Protein AF-A0A2G5SAQ1-F1 (afdb_monomer_lite)

Structure (mmCIF, N/CA/C/O backbone):
data_AF-A0A2G5SAQ1-F1
#
_entry.id   AF-A0A2G5SAQ1-F1
#
loop_
_atom_site.group_PDB
_atom_site.id
_atom_site.type_symbol
_atom_site.label_atom_id
_atom_site.label_alt_id
_atom_site.label_comp_id
_atom_site.label_asym_id
_atom_site.label_entity_id
_atom_site.label_seq_id
_atom_site.pdbx_PDB_ins_code
_atom_site.Cartn_x
_atom_site.Cartn_y
_atom_site.Cartn_z
_atom_site.occupancy
_atom_site.B_iso_or_equiv
_atom_site.auth_seq_id
_atom_site.auth_comp_id
_atom_site.auth_asym_id
_atom_site.auth_atom_id
_atom_site.pdbx_PDB_model_num
ATOM 1 N N . MET A 1 1 ? -17.816 10.275 3.895 1.00 62.44 1 MET A N 1
ATOM 2 C CA . MET A 1 1 ? -19.111 9.576 4.066 1.00 62.44 1 MET A CA 1
ATOM 3 C C . MET A 1 1 ? -19.964 10.410 5.003 1.00 62.44 1 MET A C 1
ATOM 5 O O . MET A 1 1 ? -19.527 10.664 6.113 1.00 62.44 1 MET A O 1
ATOM 9 N N . ILE A 1 2 ? -21.145 10.862 4.581 1.00 69.81 2 ILE A N 1
ATOM 10 C CA . ILE A 1 2 ? -22.050 11.609 5.469 1.00 69.81 2 ILE A CA 1
ATOM 11 C C . ILE A 1 2 ? -22.988 10.609 6.145 1.00 69.81 2 ILE A C 1
ATOM 13 O O . ILE A 1 2 ? -23.621 9.817 5.451 1.00 69.81 2 ILE A O 1
ATOM 17 N N . ALA A 1 3 ? -23.071 10.645 7.474 1.00 72.75 3 ALA A N 1
ATOM 18 C CA . ALA A 1 3 ? -24.002 9.834 8.248 1.00 72.75 3 ALA A CA 1
ATOM 19 C C . ALA A 1 3 ? -24.779 10.707 9.241 1.00 72.75 3 ALA A C 1
ATOM 21 O O . ALA A 1 3 ? -24.210 11.573 9.908 1.00 72.75 3 ALA A O 1
ATOM 22 N N . GLU A 1 4 ? -26.087 10.479 9.325 1.00 75.25 4 GLU A N 1
ATOM 23 C CA . GLU A 1 4 ? -26.948 11.097 10.330 1.00 75.25 4 GLU A CA 1
ATOM 24 C C . GLU A 1 4 ? -26.800 10.347 11.659 1.00 75.25 4 GLU A C 1
ATOM 26 O O . GLU A 1 4 ? -26.938 9.126 11.726 1.00 75.25 4 GLU A O 1
ATOM 31 N N . ILE A 1 5 ? -26.494 11.085 12.719 1.00 75.19 5 ILE A N 1
ATOM 32 C CA . ILE A 1 5 ? -26.425 10.601 14.097 1.00 75.19 5 ILE A CA 1
ATOM 33 C C . ILE A 1 5 ? -27.405 11.402 14.963 1.00 75.19 5 ILE A C 1
ATOM 35 O O . ILE A 1 5 ? -27.979 12.394 14.523 1.00 75.19 5 ILE A O 1
ATOM 39 N N . SER A 1 6 ? -27.567 11.028 16.235 1.00 73.75 6 SER A N 1
ATOM 40 C CA . SER A 1 6 ? -28.496 11.693 17.169 1.00 73.75 6 SER A CA 1
ATOM 41 C C . SER A 1 6 ? -28.278 13.206 17.341 1.00 73.75 6 SER A C 1
ATOM 43 O O . SER A 1 6 ? -29.192 13.906 17.763 1.00 73.75 6 SER A O 1
ATOM 45 N N . SER A 1 7 ? -27.082 13.710 17.018 1.00 78.25 7 SER A N 1
ATOM 46 C CA . SER A 1 7 ? -26.710 15.134 17.077 1.00 78.25 7 SER A CA 1
ATOM 47 C C . SER A 1 7 ? -26.712 15.841 15.711 1.00 78.25 7 SER A C 1
ATOM 49 O O . SER A 1 7 ? -26.313 17.000 15.635 1.00 78.25 7 SER A O 1
ATOM 51 N N . GLY A 1 8 ? -27.165 15.176 14.642 1.00 84.75 8 GLY A N 1
ATOM 52 C CA . GLY A 1 8 ? -27.232 15.713 13.278 1.00 84.75 8 GLY A CA 1
ATOM 53 C C . GLY A 1 8 ? -26.352 14.954 12.283 1.00 84.75 8 GLY A C 1
ATOM 54 O O . GLY A 1 8 ? -25.908 13.841 12.546 1.00 84.75 8 GLY A O 1
ATOM 55 N N . CYS A 1 9 ? -26.089 15.548 11.119 1.00 82.81 9 CYS A N 1
ATOM 56 C CA . CYS A 1 9 ? -25.245 14.936 10.091 1.00 82.81 9 CYS A CA 1
ATOM 57 C C . CYS A 1 9 ? -23.758 15.172 10.377 1.00 82.81 9 CYS A C 1
ATOM 59 O O . CYS A 1 9 ? -23.321 16.312 10.528 1.00 82.81 9 CYS A O 1
ATOM 61 N N . VAL A 1 10 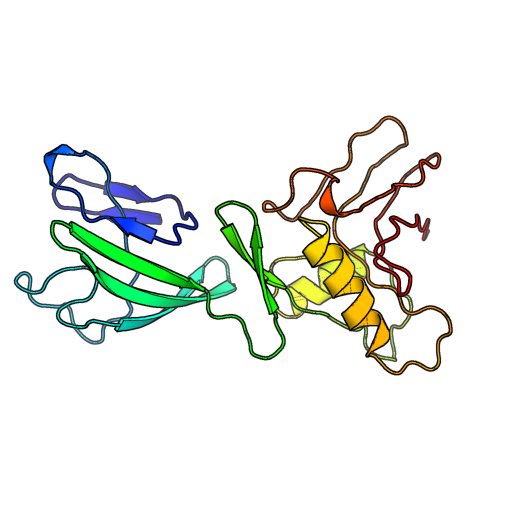? -22.971 14.099 10.383 1.00 81.31 10 VAL A N 1
ATOM 62 C CA . VAL A 1 10 ? -21.511 14.147 10.507 1.00 81.31 10 VAL A CA 1
ATOM 63 C C . VAL A 1 10 ? -20.880 13.636 9.220 1.00 81.31 10 VAL A C 1
ATOM 65 O O . VAL A 1 10 ? -21.290 12.612 8.674 1.00 81.31 10 VAL A O 1
ATOM 68 N N . ASN A 1 11 ? -19.870 14.357 8.731 1.00 79.38 11 ASN A N 1
ATOM 69 C CA . ASN A 1 11 ? -19.030 13.881 7.642 1.00 79.38 11 ASN A CA 1
ATOM 70 C C . ASN A 1 11 ? -17.834 13.121 8.220 1.00 79.38 11 ASN A C 1
ATOM 72 O O . ASN A 1 11 ? -17.000 13.698 8.914 1.00 79.38 11 ASN A O 1
ATOM 76 N N . PHE A 1 12 ? -17.768 11.829 7.928 1.00 76.50 12 PHE A N 1
ATOM 77 C CA . PHE A 1 12 ? -16.652 10.958 8.258 1.00 76.50 12 PHE A CA 1
ATOM 78 C C . PHE A 1 12 ? -15.683 10.898 7.083 1.00 76.50 12 PHE A C 1
ATOM 80 O O . PHE A 1 12 ? -16.064 10.507 5.973 1.00 76.50 12 PHE A O 1
ATOM 87 N N . ASN A 1 13 ? -14.425 11.244 7.334 1.00 69.69 13 ASN A N 1
ATOM 88 C CA . ASN A 1 13 ? -13.347 10.983 6.391 1.00 69.69 13 ASN A CA 1
ATOM 89 C C . ASN A 1 13 ? -12.921 9.520 6.524 1.00 69.69 13 ASN A C 1
ATOM 91 O O . ASN A 1 13 ? -12.821 9.001 7.635 1.00 69.69 13 ASN A O 1
ATOM 95 N N . VAL A 1 14 ? -12.702 8.855 5.391 1.00 69.94 14 VAL A N 1
ATOM 96 C CA . VAL A 1 14 ? -12.108 7.516 5.395 1.00 69.94 14 VAL A CA 1
ATOM 97 C C . VAL A 1 14 ? -10.647 7.680 5.800 1.00 69.94 14 VAL A C 1
ATOM 99 O O . VAL A 1 14 ? -9.933 8.481 5.203 1.00 69.94 14 VAL A O 1
ATOM 102 N N . SER A 1 15 ? -10.229 6.952 6.827 1.00 65.44 15 SER A N 1
ATOM 103 C CA . SER A 1 15 ? -8.850 6.915 7.309 1.00 65.44 15 SER A CA 1
ATOM 104 C C . SER A 1 15 ? -8.464 5.469 7.559 1.00 65.44 15 SER A C 1
ATOM 106 O O . SER A 1 15 ? -9.320 4.666 7.934 1.00 65.44 15 SER A O 1
ATOM 108 N N . ASN A 1 16 ? -7.183 5.153 7.389 1.00 68.62 16 ASN A N 1
ATOM 109 C CA . ASN A 1 16 ? -6.640 3.915 7.924 1.00 68.62 16 ASN A CA 1
ATOM 110 C C . ASN A 1 16 ? -6.382 4.114 9.426 1.00 68.62 16 ASN A C 1
ATOM 112 O O . ASN A 1 16 ? -5.839 5.144 9.823 1.00 68.62 16 ASN A O 1
ATOM 116 N N . ALA A 1 17 ? -6.869 3.197 10.256 1.00 75.19 17 ALA A N 1
ATOM 117 C CA . ALA A 1 17 ? -6.759 3.259 11.710 1.00 75.19 17 ALA A CA 1
ATOM 118 C C . ALA A 1 17 ? -6.571 1.827 12.231 1.00 75.19 17 ALA A C 1
ATOM 120 O O . ALA A 1 17 ? -7.556 1.167 12.565 1.00 75.19 17 ALA A O 1
ATOM 121 N N . PRO A 1 18 ? -5.328 1.315 12.277 1.00 77.62 18 PRO A N 1
ATOM 122 C CA . PRO A 1 18 ? -5.074 -0.099 12.560 1.00 77.62 18 PRO A CA 1
ATOM 123 C C . PRO A 1 18 ? -5.511 -0.501 13.974 1.00 77.62 18 PRO A C 1
ATOM 125 O O . PRO A 1 18 ? -5.836 -1.660 14.234 1.00 77.62 18 PRO A O 1
ATOM 128 N N . ILE A 1 19 ? -5.539 0.453 14.910 1.00 85.81 19 ILE A N 1
ATOM 129 C CA . ILE A 1 19 ? -6.057 0.256 16.263 1.00 85.81 19 ILE A CA 1
ATOM 130 C C . ILE A 1 19 ? -6.885 1.472 16.664 1.00 85.81 19 ILE A C 1
ATOM 132 O O . ILE A 1 19 ? -6.433 2.611 16.557 1.00 85.81 19 ILE A O 1
ATOM 136 N N . VAL A 1 20 ? -8.079 1.213 17.187 1.00 87.38 20 VAL A N 1
ATOM 137 C CA . VAL A 1 20 ? -8.971 2.223 17.754 1.00 87.38 20 VAL A CA 1
ATOM 138 C C . VAL A 1 20 ? -9.227 1.896 19.217 1.00 87.38 20 VAL A C 1
ATOM 140 O O . VAL A 1 20 ? -9.638 0.787 19.537 1.00 87.38 20 VAL A O 1
ATOM 143 N N . GLU A 1 21 ? -9.012 2.853 20.113 1.00 87.94 21 GLU A N 1
ATOM 144 C CA . GLU A 1 21 ? -9.366 2.715 21.527 1.00 87.94 21 GLU A CA 1
ATOM 145 C C . GLU A 1 21 ? -10.746 3.319 21.785 1.00 87.94 21 GLU A C 1
ATOM 147 O O . GLU A 1 21 ? -11.041 4.431 21.345 1.00 87.94 21 GLU A O 1
ATOM 152 N N . LYS A 1 22 ? -11.605 2.573 22.485 1.00 85.88 22 LYS A N 1
ATOM 153 C CA . LYS A 1 22 ? -12.921 3.054 22.896 1.00 85.88 22 LYS A CA 1
ATOM 154 C C . LYS A 1 22 ? -12.746 4.152 23.940 1.00 85.88 22 LYS A C 1
ATOM 156 O O . LYS A 1 22 ? -12.365 3.873 25.074 1.00 85.88 22 LYS A O 1
ATOM 161 N N . SER A 1 23 ? -13.052 5.383 23.553 1.00 83.31 23 SER A N 1
ATOM 162 C CA . SER A 1 23 ? -13.117 6.524 24.459 1.00 83.31 23 SER A CA 1
ATOM 163 C C . SER A 1 23 ? -14.513 6.695 25.066 1.00 83.31 23 SER A C 1
ATOM 165 O O . SER A 1 23 ? -15.490 6.074 24.634 1.00 83.31 23 SER A O 1
ATOM 167 N N . ASP A 1 24 ? -14.595 7.538 26.094 1.00 80.62 24 ASP A N 1
ATOM 168 C CA . ASP A 1 24 ? -15.858 8.019 26.641 1.00 80.62 24 ASP A CA 1
ATOM 169 C C . ASP A 1 24 ? -16.491 9.108 25.754 1.00 80.62 24 ASP A C 1
ATOM 171 O O . ASP A 1 24 ? -15.923 9.581 24.759 1.00 80.62 24 ASP A O 1
ATOM 175 N N . GLU A 1 25 ? -17.713 9.492 26.120 1.00 76.81 25 GLU A N 1
ATOM 176 C CA . GLU A 1 25 ? -18.491 10.517 25.425 1.00 76.81 25 GLU A CA 1
ATOM 177 C C . GLU A 1 25 ? -17.851 11.916 25.472 1.00 76.81 25 GLU A C 1
ATOM 179 O O . GLU A 1 25 ? -18.077 12.717 24.560 1.00 76.81 25 GLU A O 1
ATOM 184 N N . ASP A 1 26 ? -16.996 12.183 26.463 1.00 81.06 26 ASP A N 1
ATOM 185 C CA . ASP A 1 26 ? -16.347 13.480 26.678 1.00 81.06 26 ASP A CA 1
ATOM 186 C C . ASP A 1 26 ? -15.175 13.728 25.717 1.00 81.06 26 ASP A C 1
ATOM 188 O O . ASP A 1 26 ? -14.792 14.875 25.474 1.00 81.06 26 ASP A O 1
ATOM 192 N N . SER A 1 27 ? -14.629 12.670 25.111 1.00 81.75 27 SER A N 1
ATOM 193 C CA . SER A 1 27 ? -13.502 12.765 24.175 1.00 81.75 27 SER A CA 1
ATOM 194 C C . SER A 1 27 ? -13.781 13.615 22.926 1.00 81.75 27 SER A C 1
ATOM 196 O O . SER A 1 27 ? -12.850 14.134 22.311 1.00 81.75 27 SER A O 1
ATOM 198 N N . GLY A 1 28 ? -15.046 13.740 22.509 1.00 79.31 28 GLY A N 1
ATOM 199 C CA . GLY A 1 28 ? -15.453 14.475 21.305 1.00 79.31 28 GLY A CA 1
ATOM 200 C C . GLY A 1 28 ? -15.073 13.814 19.969 1.00 79.31 28 GLY A C 1
ATOM 201 O O . GLY A 1 28 ? -15.539 14.262 18.917 1.00 79.31 28 GLY A O 1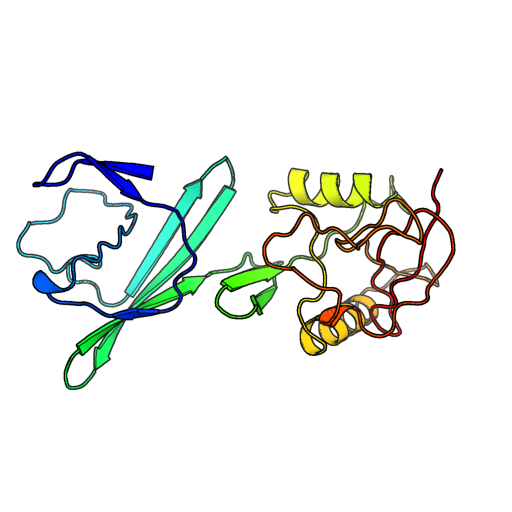
ATOM 202 N N . PHE A 1 29 ? -14.285 12.735 19.984 1.00 80.25 29 PHE A N 1
ATOM 203 C CA . PHE A 1 29 ? -13.914 11.971 18.794 1.00 80.25 29 PHE A CA 1
ATOM 204 C C . PHE A 1 29 ? -15.017 10.979 18.413 1.00 80.25 29 PHE A C 1
ATOM 206 O O . PHE A 1 29 ? -15.609 10.315 19.261 1.00 80.25 29 PHE A O 1
ATOM 213 N N . LYS A 1 30 ? -15.302 10.867 17.111 1.00 80.31 30 LYS A N 1
ATOM 214 C CA . LYS A 1 30 ? -16.298 9.934 16.569 1.00 80.31 30 LYS A CA 1
ATOM 215 C C . LYS A 1 30 ? -15.657 9.092 15.482 1.00 80.31 30 LYS A C 1
ATOM 217 O O . LYS A 1 30 ? -15.129 9.634 14.515 1.00 80.31 30 LYS A O 1
ATOM 222 N N . ILE A 1 31 ? -15.761 7.776 15.619 1.00 80.00 31 ILE A N 1
ATOM 223 C CA . ILE A 1 31 ? -15.277 6.814 14.630 1.00 80.00 31 ILE A CA 1
ATOM 224 C C . ILE A 1 31 ? -16.479 6.034 14.112 1.00 80.00 31 ILE A C 1
ATOM 226 O O . ILE A 1 31 ? -17.287 5.523 14.887 1.00 80.00 31 ILE A O 1
ATOM 230 N N . GLY A 1 32 ? -16.625 6.004 12.790 1.00 80.25 32 GLY A N 1
ATOM 231 C CA . GLY A 1 32 ? -17.684 5.269 12.115 1.00 80.25 32 GLY A CA 1
ATOM 232 C C . GLY A 1 32 ? -17.160 3.929 11.623 1.00 80.25 32 GLY A C 1
ATOM 233 O O . GLY A 1 32 ? -16.221 3.894 10.833 1.00 80.25 32 GLY A O 1
ATOM 234 N N . PHE A 1 33 ? -17.797 2.841 12.044 1.00 81.62 33 PHE A N 1
ATOM 235 C CA . PHE A 1 33 ? -17.551 1.512 11.494 1.00 81.62 33 PHE A CA 1
ATOM 236 C C . PHE A 1 33 ? -18.635 1.188 10.477 1.00 81.62 33 PHE A C 1
ATOM 238 O O . PHE A 1 33 ? -19.826 1.243 10.793 1.00 81.62 33 PHE A O 1
ATOM 245 N N . LYS A 1 34 ? -18.231 0.838 9.256 1.00 78.00 34 LYS A N 1
ATOM 246 C CA . LYS A 1 34 ? -19.167 0.304 8.273 1.00 78.00 34 LYS A CA 1
ATOM 247 C C . LYS A 1 34 ? -19.309 -1.203 8.490 1.00 78.00 34 LYS A C 1
ATOM 249 O O . LYS A 1 34 ? -18.312 -1.906 8.621 1.00 78.00 34 LYS A O 1
ATOM 254 N N . ARG A 1 35 ? -20.554 -1.665 8.579 1.00 82.94 35 ARG A N 1
ATOM 255 C CA . ARG A 1 35 ? -20.933 -3.051 8.876 1.00 82.94 35 ARG A CA 1
ATOM 256 C C . ARG A 1 35 ? -21.973 -3.519 7.866 1.00 82.94 35 ARG A C 1
ATOM 258 O O . ARG A 1 35 ? -22.886 -2.751 7.546 1.00 82.94 35 ARG A O 1
ATOM 265 N N . THR A 1 36 ? -21.861 -4.760 7.416 1.00 82.62 36 THR A N 1
ATOM 266 C CA . THR A 1 36 ? -22.905 -5.447 6.654 1.00 82.62 36 THR A CA 1
ATOM 267 C C . THR A 1 36 ? -23.672 -6.339 7.617 1.00 82.62 36 THR A C 1
ATOM 269 O O . THR A 1 36 ? -23.122 -7.285 8.168 1.00 82.62 36 THR A O 1
ATOM 272 N N . LEU A 1 37 ? -24.939 -6.012 7.867 1.00 82.62 37 LEU A N 1
ATOM 273 C CA . LEU A 1 37 ? -25.776 -6.723 8.833 1.00 82.62 37 LEU A CA 1
ATOM 274 C C . LEU A 1 37 ? -27.076 -7.150 8.154 1.00 82.62 37 LEU A C 1
ATOM 276 O O . LEU A 1 37 ? -27.705 -6.337 7.477 1.00 82.62 37 LEU A O 1
ATOM 280 N N . ASP A 1 38 ? -27.502 -8.394 8.382 1.00 84.94 38 ASP A N 1
ATOM 281 C CA . ASP A 1 38 ? -28.785 -8.904 7.875 1.00 84.94 38 ASP A CA 1
ATOM 282 C C . ASP A 1 38 ? -29.980 -8.176 8.510 1.00 84.94 38 ASP A C 1
ATOM 284 O O . ASP A 1 38 ? -31.023 -7.979 7.886 1.00 84.94 38 ASP A O 1
ATOM 288 N N . THR A 1 39 ? -29.823 -7.750 9.766 1.00 86.19 39 THR A N 1
ATOM 289 C CA . THR A 1 39 ? -30.827 -7.003 10.529 1.00 86.19 39 THR A CA 1
ATOM 290 C C . THR A 1 39 ? -30.174 -5.926 11.384 1.00 86.19 39 THR A C 1
ATOM 292 O O . THR A 1 39 ? -29.039 -6.087 11.830 1.00 86.19 39 THR A O 1
ATOM 295 N N . CYS A 1 40 ? -30.909 -4.851 11.677 1.00 83.38 40 CYS A N 1
ATOM 296 C CA . CYS A 1 40 ? -30.443 -3.825 12.607 1.00 83.38 40 CYS A CA 1
ATOM 297 C C . CYS A 1 40 ? -30.251 -4.420 14.016 1.00 83.38 40 CYS A C 1
ATOM 299 O O . CYS A 1 40 ? -31.219 -4.950 14.572 1.00 83.38 40 CYS A O 1
ATOM 301 N N . PRO A 1 41 ? -29.053 -4.312 14.611 1.00 84.44 41 PRO A N 1
ATOM 302 C CA . PRO A 1 41 ? -28.771 -4.893 15.911 1.00 84.44 41 PRO A CA 1
ATOM 303 C C . PRO A 1 41 ? -29.535 -4.147 17.016 1.00 84.44 41 PRO A C 1
ATOM 305 O O . PRO A 1 41 ? -29.809 -2.942 16.892 1.00 84.44 41 PRO A O 1
ATOM 308 N N . PRO A 1 42 ? -29.897 -4.833 18.112 1.00 82.19 42 PRO A N 1
ATOM 309 C CA . PRO A 1 42 ? -30.476 -4.196 19.284 1.00 82.19 42 PRO A CA 1
ATOM 310 C 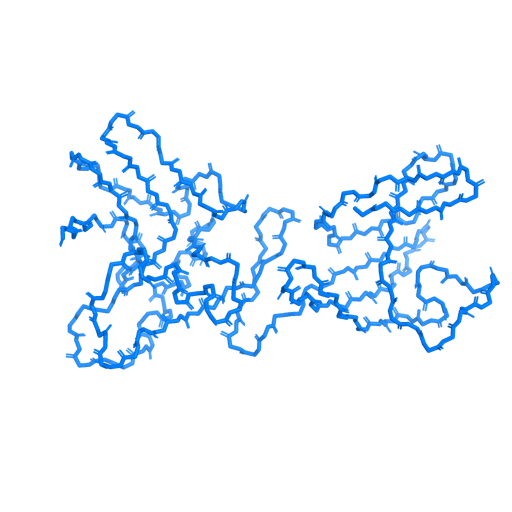C . PRO A 1 42 ? -29.565 -3.088 19.822 1.00 82.19 42 PRO A C 1
ATOM 312 O O . PRO A 1 42 ? -28.353 -3.253 19.923 1.00 82.19 42 PRO A O 1
ATOM 315 N N . LYS A 1 43 ? -30.153 -1.975 20.284 1.00 75.25 43 LYS A N 1
ATOM 316 C CA . LYS A 1 43 ? -29.398 -0.862 20.903 1.00 75.25 43 LYS A CA 1
ATOM 317 C C . LYS A 1 43 ? -28.602 -1.261 22.154 1.00 75.25 43 LYS A C 1
ATOM 319 O O . LYS A 1 43 ? -27.790 -0.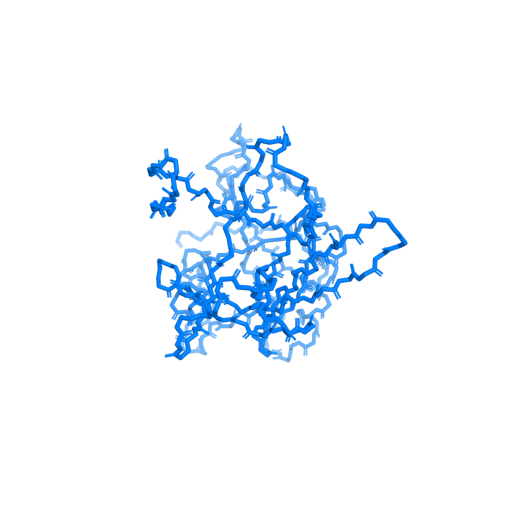478 22.627 1.00 75.25 43 LYS A O 1
ATOM 324 N N . THR A 1 44 ? -28.897 -2.425 22.725 1.00 77.69 44 THR A N 1
ATOM 325 C CA . THR A 1 44 ? -28.255 -2.962 23.927 1.00 77.69 44 THR A CA 1
ATOM 326 C C . THR A 1 44 ? -26.953 -3.697 23.635 1.00 77.69 44 THR A C 1
ATOM 328 O O . THR A 1 44 ? -26.220 -3.999 24.570 1.00 77.69 44 THR A O 1
ATOM 331 N N . GLU A 1 45 ? -26.669 -4.025 22.374 1.00 80.75 45 GLU A N 1
ATOM 332 C CA . GLU A 1 45 ? -25.428 -4.696 22.000 1.00 80.75 45 GLU A CA 1
ATOM 333 C C . GLU A 1 45 ? -24.297 -3.683 21.807 1.00 80.75 45 GLU A C 1
ATOM 335 O O . GLU A 1 45 ? -24.487 -2.596 21.257 1.00 80.75 45 GLU A O 1
ATOM 340 N N . ASN A 1 46 ? -23.098 -4.046 22.266 1.00 81.38 46 ASN A N 1
ATOM 341 C CA . ASN A 1 46 ? -21.935 -3.171 22.188 1.00 81.38 46 ASN A CA 1
ATOM 342 C C . ASN A 1 46 ? -21.476 -3.012 20.734 1.00 81.38 46 ASN A C 1
ATOM 344 O O . ASN A 1 46 ? -20.933 -3.937 20.132 1.00 81.38 46 ASN A O 1
ATOM 348 N N . ALA A 1 47 ? -21.666 -1.817 20.178 1.00 81.69 47 ALA A N 1
ATOM 349 C CA . ALA A 1 47 ? -21.028 -1.416 18.931 1.00 81.69 47 ALA A CA 1
ATOM 350 C C . ALA A 1 47 ? -19.486 -1.372 19.086 1.00 81.69 47 ALA A C 1
ATOM 352 O O . ALA A 1 47 ? -19.000 -1.099 20.188 1.00 81.69 47 ALA A O 1
ATOM 353 N N . PRO A 1 48 ? -18.719 -1.588 17.999 1.00 85.69 48 PRO A N 1
ATO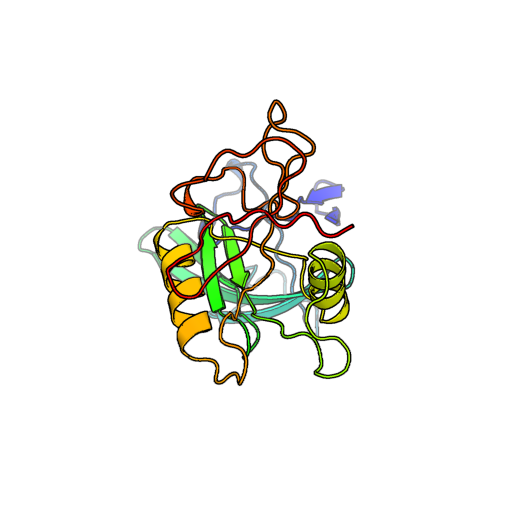M 354 C CA . PRO A 1 48 ? -19.185 -1.856 16.642 1.00 85.69 48 PRO A CA 1
ATOM 355 C C . PRO A 1 48 ? -19.437 -3.338 16.361 1.00 85.69 48 PRO A C 1
ATOM 357 O O . PRO A 1 48 ? -19.915 -3.635 15.271 1.00 85.69 48 PRO A O 1
ATOM 360 N N . LEU A 1 49 ? -19.096 -4.251 17.282 1.00 88.88 49 LEU A N 1
ATOM 361 C CA . LEU A 1 49 ? -19.097 -5.693 17.015 1.00 88.88 49 LEU A CA 1
ATOM 362 C C . LEU A 1 49 ? -20.430 -6.399 17.280 1.00 88.88 49 LEU A C 1
ATOM 364 O O . LEU A 1 49 ? -20.666 -7.452 16.699 1.00 88.88 49 LEU A O 1
ATOM 368 N N . PHE A 1 50 ? -21.317 -5.800 18.073 1.00 88.56 50 PHE A N 1
ATOM 369 C CA . PHE A 1 50 ? -22.661 -6.304 18.363 1.00 88.56 50 PHE A CA 1
ATOM 370 C C . PHE A 1 50 ? -22.652 -7.713 18.983 1.00 88.56 50 PHE A C 1
ATOM 372 O O . PHE A 1 50 ? -23.291 -8.645 18.510 1.00 88.56 50 PHE A O 1
ATOM 379 N N . GLY A 1 51 ? -21.853 -7.881 20.044 1.00 84.50 51 GLY A N 1
ATOM 380 C CA . GLY A 1 51 ? -21.734 -9.145 20.786 1.00 84.50 51 GLY A CA 1
ATOM 381 C C . GLY A 1 51 ? -20.772 -10.173 20.177 1.00 84.50 51 GLY A C 1
ATOM 382 O O . GLY A 1 51 ? -20.583 -11.241 20.754 1.00 84.50 51 GLY A O 1
ATOM 383 N N . GLN A 1 52 ? -20.148 -9.858 19.041 1.00 87.56 52 GLN A N 1
ATOM 384 C CA . GLN A 1 52 ? -19.075 -10.652 18.438 1.00 87.56 52 GLN A CA 1
ATOM 385 C C . GLN A 1 52 ? -17.706 -10.171 18.945 1.00 87.56 52 GLN A C 1
ATOM 387 O O . GLN A 1 52 ? -17.557 -9.009 19.306 1.00 87.56 52 GLN A O 1
ATOM 392 N N . THR A 1 53 ? -16.700 -11.047 18.958 1.00 88.38 53 THR A N 1
ATOM 393 C CA . THR A 1 53 ? -15.313 -10.686 19.319 1.00 88.38 53 THR A CA 1
ATOM 394 C C . THR A 1 53 ? -14.458 -10.366 18.099 1.00 88.38 53 THR A C 1
ATOM 396 O O . THR A 1 53 ? -13.590 -9.501 18.159 1.00 88.38 53 THR A O 1
ATOM 399 N N . THR A 1 54 ? -14.726 -11.040 16.981 1.00 91.19 54 THR A N 1
ATOM 400 C CA . THR A 1 54 ? -14.073 -10.813 15.694 1.00 91.19 54 THR A CA 1
ATOM 401 C C . THR A 1 54 ? -15.115 -10.848 14.593 1.00 91.19 54 THR A C 1
ATOM 403 O O . THR A 1 54 ? -16.028 -11.676 14.620 1.00 91.19 54 THR A O 1
ATOM 406 N N . ILE A 1 55 ? -14.963 -9.956 13.622 1.00 90.69 55 ILE A N 1
ATOM 407 C CA . ILE A 1 55 ? -15.770 -9.910 12.406 1.00 90.69 55 ILE A CA 1
ATOM 408 C C . ILE A 1 55 ? -14.859 -9.761 11.202 1.00 90.69 55 ILE A C 1
ATOM 410 O O . ILE A 1 55 ? -13.812 -9.127 11.311 1.00 90.69 55 ILE A O 1
ATOM 414 N N . THR A 1 56 ? -15.324 -10.261 10.066 1.00 89.94 56 THR A N 1
ATOM 415 C CA . THR A 1 56 ? -14.746 -9.988 8.753 1.00 89.94 56 THR A CA 1
ATOM 416 C C . THR A 1 56 ? -15.766 -9.191 7.961 1.00 89.94 56 THR A C 1
ATOM 418 O O . THR A 1 56 ? -16.935 -9.570 7.889 1.00 89.94 56 THR A O 1
ATOM 421 N N . GLU A 1 57 ? -15.342 -8.077 7.386 1.00 87.25 57 GLU A N 1
ATOM 422 C CA . GLU A 1 57 ? -16.207 -7.181 6.632 1.00 87.25 57 GLU A CA 1
ATOM 423 C C . GLU A 1 57 ? -15.559 -6.806 5.305 1.00 87.25 57 GLU A C 1
ATOM 425 O O . GLU A 1 57 ? -14.335 -6.726 5.171 1.00 87.25 57 GLU A O 1
ATOM 430 N N . SER A 1 58 ? -16.420 -6.531 4.333 1.00 83.06 58 SER A N 1
ATOM 431 C CA . SER A 1 58 ? -16.030 -6.049 3.018 1.00 83.06 58 SER A CA 1
ATOM 432 C C . SER A 1 58 ? -16.783 -4.761 2.723 1.00 83.06 58 SER A C 1
ATOM 434 O O . SER A 1 58 ? -18.006 -4.694 2.848 1.00 83.06 58 SER A O 1
ATOM 436 N N . PHE A 1 59 ? -16.076 -3.724 2.292 1.00 77.12 59 PHE A N 1
ATOM 437 C CA . PHE A 1 59 ? -16.687 -2.464 1.890 1.00 77.12 59 PHE A CA 1
ATOM 438 C C . PHE A 1 59 ? -16.168 -2.033 0.527 1.00 77.12 59 PHE A C 1
ATOM 440 O O . PHE A 1 59 ? -14.967 -1.884 0.331 1.00 77.12 59 PHE A O 1
ATOM 447 N N . THR A 1 60 ? -17.091 -1.768 -0.400 1.00 75.25 60 THR A N 1
ATOM 448 C CA . THR A 1 60 ? -16.758 -1.173 -1.693 1.00 75.25 60 THR A CA 1
ATOM 449 C C . THR A 1 60 ? -16.929 0.347 -1.672 1.00 75.25 60 THR A C 1
ATOM 451 O O . THR A 1 60 ? -18.041 0.846 -1.482 1.00 75.25 60 THR A O 1
ATOM 454 N N . SER A 1 61 ? -15.844 1.081 -1.924 1.00 68.56 61 SER A N 1
ATOM 455 C CA . SER A 1 61 ? -15.822 2.537 -2.109 1.00 68.56 61 SER A CA 1
ATOM 456 C C . SER A 1 61 ? -15.222 2.865 -3.466 1.00 68.56 61 SER A C 1
ATOM 458 O O . SER A 1 61 ? -14.179 2.324 -3.806 1.00 68.56 61 SER A O 1
ATOM 460 N N . GLU A 1 62 ? -15.864 3.740 -4.243 1.00 69.81 62 GLU A N 1
ATOM 461 C CA . GLU A 1 62 ? -15.330 4.198 -5.541 1.00 69.81 62 GLU A CA 1
ATOM 462 C C . GLU A 1 62 ? -14.946 3.041 -6.492 1.00 69.81 62 GLU A C 1
ATOM 464 O O . GLU A 1 62 ? -13.953 3.100 -7.210 1.00 69.81 62 GLU A O 1
ATOM 469 N N . GLY A 1 63 ? -15.734 1.958 -6.476 1.00 66.06 63 GLY A N 1
ATOM 470 C CA . GLY A 1 63 ? -15.494 0.762 -7.295 1.00 66.06 63 GLY A CA 1
ATOM 471 C C . GLY A 1 63 ? -14.420 -0.194 -6.760 1.00 66.06 63 GLY A C 1
ATOM 472 O O . GLY A 1 63 ? -14.151 -1.201 -7.405 1.00 66.06 63 GLY A O 1
ATOM 473 N N . LYS A 1 64 ? -13.838 0.081 -5.588 1.00 65.00 64 LYS A N 1
ATOM 474 C CA . LYS A 1 64 ? -12.755 -0.699 -4.969 1.00 65.00 64 LYS A CA 1
ATOM 475 C C . LYS A 1 64 ? -13.240 -1.386 -3.706 1.00 65.00 64 LYS A C 1
ATOM 477 O O . LYS A 1 64 ? -13.859 -0.735 -2.868 1.00 65.00 64 LYS A O 1
ATOM 482 N N . THR A 1 65 ? -12.961 -2.678 -3.563 1.00 72.44 65 THR A N 1
ATOM 483 C CA . THR A 1 65 ? -13.389 -3.480 -2.408 1.00 72.44 65 THR A CA 1
ATOM 484 C C . THR A 1 65 ? -12.254 -3.626 -1.404 1.00 72.44 65 THR A C 1
ATOM 486 O O . THR A 1 65 ? -11.185 -4.126 -1.735 1.00 72.44 65 THR A O 1
ATOM 489 N N . TYR A 1 66 ? -12.519 -3.219 -0.168 1.00 76.31 66 TYR A N 1
ATOM 490 C CA . TYR A 1 66 ? -11.629 -3.351 0.977 1.00 76.31 66 TYR A CA 1
ATOM 491 C C . TYR A 1 66 ? -12.148 -4.466 1.871 1.00 76.31 66 TYR A C 1
ATOM 493 O O . TYR A 1 66 ? -13.321 -4.439 2.236 1.00 76.31 66 TYR A O 1
ATOM 501 N N . ASN A 1 67 ? -11.283 -5.409 2.231 1.00 83.81 67 ASN A N 1
ATOM 502 C CA . ASN A 1 67 ? -11.598 -6.479 3.170 1.00 83.81 67 ASN A CA 1
ATOM 503 C C . ASN A 1 67 ? -10.810 -6.252 4.452 1.00 83.81 67 ASN A C 1
ATOM 505 O O . ASN A 1 67 ? -9.616 -5.960 4.394 1.00 83.81 67 ASN A O 1
ATOM 509 N N . TYR A 1 68 ? -11.461 -6.376 5.598 1.00 86.38 68 TYR A N 1
ATOM 510 C CA . TYR A 1 68 ? -10.794 -6.201 6.878 1.00 86.38 68 TYR A CA 1
ATOM 511 C C . TYR A 1 68 ? -11.414 -7.072 7.959 1.00 86.38 68 TYR A C 1
ATOM 513 O O . TYR A 1 68 ? -12.625 -7.297 7.981 1.00 86.38 68 TYR A O 1
ATOM 521 N N . ASP A 1 69 ? -10.571 -7.495 8.894 1.00 89.50 69 ASP A N 1
ATOM 522 C CA . ASP A 1 69 ? -11.013 -8.045 10.164 1.00 89.50 69 ASP A CA 1
ATOM 523 C C . ASP A 1 69 ? -11.047 -6.948 11.222 1.00 89.50 69 ASP A C 1
ATOM 525 O O . ASP A 1 69 ? -10.120 -6.145 11.323 1.00 89.50 69 ASP A O 1
ATOM 529 N N . ILE A 1 70 ? -12.087 -6.939 12.053 1.00 89.56 70 ILE A N 1
ATOM 530 C CA . ILE A 1 70 ? -12.117 -6.143 13.283 1.00 89.56 70 ILE A CA 1
ATOM 531 C C . ILE A 1 70 ? -12.178 -7.100 14.460 1.00 89.56 70 ILE A C 1
ATOM 533 O O . ILE A 1 70 ? -13.117 -7.883 14.571 1.00 89.56 70 ILE A O 1
ATOM 537 N N . THR A 1 71 ? -11.186 -7.022 15.341 1.00 92.38 71 THR A N 1
ATOM 538 C CA . THR A 1 71 ? -11.103 -7.832 16.560 1.00 92.38 71 THR A CA 1
ATOM 539 C C . THR A 1 71 ? -11.100 -6.940 17.789 1.00 92.38 71 THR A C 1
ATOM 541 O O . THR A 1 71 ? -10.297 -6.013 17.885 1.00 92.38 71 THR A O 1
ATOM 544 N N . GLU A 1 72 ? -11.982 -7.227 18.740 1.00 92.12 72 GLU A N 1
ATOM 545 C CA . GLU A 1 72 ? -11.969 -6.605 20.058 1.00 92.12 72 GLU A CA 1
ATOM 546 C C . GLU A 1 72 ? -10.856 -7.196 20.924 1.00 92.12 72 GLU A C 1
ATOM 548 O O . GLU A 1 72 ? -10.679 -8.408 21.031 1.00 92.12 72 GLU A O 1
ATOM 553 N N . LEU A 1 73 ? -10.087 -6.302 21.528 1.00 91.69 73 LEU A N 1
ATOM 554 C CA . LEU A 1 73 ? -9.018 -6.571 22.465 1.00 91.69 73 LEU A CA 1
ATOM 555 C C . LEU A 1 73 ? -9.432 -5.968 23.805 1.00 91.69 73 LEU A C 1
ATOM 557 O O . LEU A 1 73 ? -9.428 -4.744 23.977 1.00 91.69 73 LEU A O 1
ATOM 561 N N . GLU A 1 74 ? -9.785 -6.830 24.751 1.00 88.19 74 GLU A N 1
ATOM 562 C CA . GLU A 1 74 ? -9.988 -6.432 26.140 1.00 88.19 74 GLU A CA 1
ATOM 563 C C . GLU A 1 74 ? -8.624 -6.264 26.822 1.00 88.19 74 GLU A C 1
ATOM 565 O O . GLU A 1 74 ? -7.850 -7.212 26.963 1.00 88.19 74 GLU A O 1
ATOM 570 N N . MET A 1 75 ? -8.320 -5.034 27.226 1.00 86.31 75 MET A N 1
ATOM 571 C CA . MET A 1 75 ? -7.160 -4.678 28.043 1.00 86.31 75 MET A CA 1
ATOM 572 C C . MET A 1 75 ? -7.640 -4.372 29.468 1.00 86.31 75 MET A C 1
ATOM 574 O O . MET A 1 75 ? -8.812 -4.064 29.667 1.00 86.31 75 MET A O 1
ATOM 578 N N . GLU A 1 76 ? -6.743 -4.394 30.463 1.00 85.62 76 GLU A N 1
ATOM 579 C CA . GLU A 1 76 ? -7.113 -4.252 31.889 1.00 85.62 76 GLU A CA 1
ATOM 580 C C . GLU A 1 76 ? -8.056 -3.075 32.195 1.00 85.62 76 GLU A C 1
ATOM 582 O O . GLU A 1 76 ? -8.921 -3.212 33.053 1.00 85.62 76 GLU A O 1
ATOM 587 N N . ASN A 1 77 ? -7.921 -1.945 31.490 1.00 85.00 77 ASN A N 1
ATOM 588 C CA . ASN A 1 77 ? -8.738 -0.744 31.706 1.00 85.00 77 ASN A CA 1
ATOM 589 C C . ASN A 1 77 ? -9.322 -0.143 30.418 1.00 85.00 77 ASN A C 1
ATOM 591 O O . ASN A 1 77 ? -9.838 0.975 30.454 1.00 85.00 77 ASN A O 1
ATOM 595 N N . SER A 1 78 ? -9.221 -0.823 29.274 1.00 87.94 78 SER A N 1
ATOM 596 C CA . SER A 1 78 ? -9.778 -0.291 28.030 1.00 87.94 78 SER A CA 1
ATOM 597 C C . SER A 1 78 ? -10.142 -1.367 27.021 1.00 87.94 78 SER A C 1
ATOM 599 O O . SER A 1 78 ? -9.640 -2.487 27.049 1.00 87.94 78 SER A O 1
ATOM 601 N N . ILE A 1 79 ? -11.048 -1.002 26.119 1.00 88.69 79 ILE A N 1
ATOM 602 C CA . ILE A 1 79 ? -11.422 -1.823 24.974 1.00 88.69 79 ILE A CA 1
ATOM 603 C C . ILE A 1 79 ? -10.754 -1.214 23.751 1.00 88.69 79 ILE A C 1
ATOM 605 O O . ILE A 1 79 ? -10.906 -0.018 23.485 1.00 88.69 79 ILE A O 1
ATOM 609 N N . LYS A 1 80 ? -10.019 -2.034 23.005 1.00 90.94 80 LYS A N 1
ATOM 610 C CA . LYS A 1 80 ? -9.423 -1.643 21.727 1.00 90.94 80 LYS A CA 1
ATOM 611 C C . LYS A 1 80 ? -9.997 -2.499 20.616 1.00 90.94 80 LYS A C 1
ATOM 613 O O . LYS A 1 80 ? -10.216 -3.685 20.802 1.00 90.94 80 LYS A O 1
ATOM 618 N N . TRP A 1 81 ? -10.188 -1.921 19.445 1.00 90.38 81 TRP A N 1
ATOM 619 C CA . TRP A 1 81 ? -10.520 -2.659 18.238 1.00 90.38 81 TRP A CA 1
ATOM 620 C C . TRP A 1 81 ? -9.319 -2.625 17.312 1.00 90.38 81 TRP A C 1
ATOM 622 O O . TRP A 1 81 ? -8.887 -1.556 16.880 1.00 90.38 81 TRP A O 1
ATOM 632 N N . LYS A 1 82 ? -8.761 -3.802 17.042 1.00 88.75 82 LYS A N 1
ATOM 633 C CA . LYS A 1 82 ? -7.710 -3.992 16.051 1.00 88.75 82 LYS A CA 1
ATOM 634 C C . LYS A 1 82 ? -8.361 -4.223 14.696 1.00 88.75 82 LYS A C 1
ATOM 636 O O . LYS A 1 82 ? -9.162 -5.146 14.562 1.00 88.75 82 LYS A O 1
ATOM 641 N N . ILE A 1 83 ? -8.003 -3.399 13.723 1.00 86.75 83 ILE A N 1
ATOM 642 C CA . ILE A 1 83 ? -8.461 -3.484 12.340 1.00 86.75 83 ILE A CA 1
ATOM 643 C C . ILE A 1 83 ? -7.299 -4.030 11.516 1.00 86.75 83 ILE A C 1
ATOM 645 O O . ILE A 1 83 ? -6.211 -3.462 11.537 1.00 86.75 83 ILE A O 1
ATOM 649 N N . VAL A 1 84 ? -7.507 -5.151 10.832 1.00 84.62 84 VAL A N 1
ATOM 650 C CA . VAL A 1 84 ? -6.480 -5.807 10.015 1.00 84.62 84 VAL A CA 1
ATOM 651 C C . VAL A 1 84 ? -6.953 -5.844 8.575 1.00 84.62 84 VAL A C 1
ATOM 653 O O . VAL A 1 84 ? -7.980 -6.450 8.282 1.00 84.62 84 VAL A O 1
ATOM 656 N N . LEU A 1 85 ? -6.204 -5.204 7.679 1.00 84.75 85 LEU A N 1
ATOM 657 C CA . LEU A 1 85 ? -6.445 -5.282 6.242 1.00 84.75 85 LEU A CA 1
ATOM 658 C C . LEU A 1 85 ? -6.196 -6.715 5.748 1.00 84.75 85 LEU A C 1
ATOM 660 O O . LEU A 1 85 ? -5.129 -7.283 5.983 1.00 84.75 85 LEU A O 1
ATOM 664 N N . ILE A 1 86 ? -7.168 -7.289 5.041 1.00 87.12 86 ILE A N 1
ATOM 665 C CA . ILE A 1 86 ? -7.029 -8.592 4.388 1.00 87.12 86 ILE A CA 1
ATOM 666 C C . ILE A 1 86 ? -6.665 -8.353 2.928 1.00 87.12 86 ILE A C 1
ATOM 668 O O . ILE A 1 86 ? -7.470 -7.836 2.147 1.00 87.12 86 ILE A O 1
ATOM 672 N N . CYS A 1 87 ? -5.455 -8.761 2.559 1.00 87.19 87 CYS A N 1
ATOM 673 C CA . CYS A 1 87 ? -4.999 -8.680 1.181 1.00 87.19 87 CYS A CA 1
ATOM 674 C C . CYS A 1 87 ? -5.564 -9.814 0.318 1.00 87.19 87 CYS A C 1
ATOM 676 O O . CYS A 1 87 ? -5.769 -10.922 0.821 1.00 87.19 87 CYS A O 1
ATOM 678 N N . PRO A 1 88 ? -5.799 -9.560 -0.982 1.00 85.62 88 PRO A N 1
ATOM 679 C CA . PRO A 1 88 ? -6.056 -10.622 -1.952 1.00 85.62 88 PRO A CA 1
ATOM 680 C C . PRO A 1 88 ? -4.953 -11.697 -1.935 1.00 85.62 88 PRO A C 1
ATOM 682 O O . PRO A 1 88 ? -3.811 -11.400 -1.589 1.00 85.62 88 PRO A O 1
ATOM 685 N N . GLU A 1 89 ? -5.273 -12.934 -2.337 1.00 84.88 89 GLU A N 1
ATOM 686 C CA . GLU A 1 89 ? -4.325 -14.071 -2.297 1.00 84.88 89 GLU A CA 1
ATOM 687 C C . GLU A 1 89 ? -3.037 -13.836 -3.105 1.00 84.88 89 GLU A C 1
ATOM 689 O O . GLU A 1 89 ? -1.987 -14.391 -2.787 1.00 84.88 89 GLU A O 1
ATOM 694 N N . ASP A 1 90 ? -3.110 -13.012 -4.149 1.00 85.81 90 ASP A N 1
ATOM 695 C CA . ASP A 1 90 ? -2.001 -12.661 -5.038 1.00 85.81 90 ASP A CA 1
ATOM 696 C C . ASP A 1 90 ? -1.273 -11.368 -4.629 1.00 85.81 90 ASP A C 1
ATOM 698 O O . ASP A 1 90 ? -0.487 -10.812 -5.401 1.00 85.81 90 ASP A O 1
ATOM 702 N N . SER A 1 91 ? -1.553 -10.875 -3.423 1.00 91.25 91 SER A N 1
ATOM 703 C CA . SER A 1 91 ? -1.055 -9.610 -2.898 1.00 91.25 91 SER A CA 1
ATOM 704 C C . SER A 1 91 ? -0.333 -9.804 -1.567 1.00 91.25 91 SER A C 1
ATOM 706 O O . SER A 1 91 ? -0.579 -10.747 -0.816 1.00 91.25 91 SER A O 1
ATOM 708 N N . TYR A 1 92 ? 0.560 -8.872 -1.256 1.00 91.38 92 TYR A N 1
ATOM 709 C CA . TYR A 1 92 ? 1.403 -8.903 -0.069 1.00 91.38 92 TYR A CA 1
ATOM 710 C C . TYR A 1 92 ? 1.065 -7.736 0.863 1.00 91.38 92 TYR A C 1
ATOM 712 O O . TYR A 1 92 ? 1.019 -6.595 0.394 1.00 91.38 92 TYR A O 1
ATOM 720 N N . PRO A 1 93 ? 0.824 -7.989 2.161 1.00 90.50 93 PRO A N 1
ATOM 721 C CA . PRO A 1 93 ? 0.553 -6.931 3.123 1.00 90.50 93 PRO A CA 1
ATOM 722 C C . PRO A 1 93 ? 1.839 -6.197 3.518 1.00 90.50 93 PRO A C 1
ATOM 724 O O . PRO A 1 93 ? 2.849 -6.832 3.824 1.00 90.50 93 PRO A O 1
ATOM 727 N N . PHE A 1 94 ? 1.768 -4.869 3.586 1.00 91.00 94 PHE A N 1
ATOM 728 C CA . PHE A 1 94 ? 2.820 -4.005 4.122 1.00 91.00 94 PHE A CA 1
ATOM 729 C C . PHE A 1 94 ? 2.243 -2.936 5.042 1.00 91.00 94 PHE A C 1
ATOM 731 O O . PHE A 1 94 ? 1.122 -2.476 4.837 1.00 91.00 94 PHE A O 1
ATOM 738 N N . THR A 1 95 ? 3.044 -2.500 6.015 1.00 88.19 95 THR A N 1
ATOM 739 C CA . THR A 1 95 ? 2.721 -1.369 6.892 1.00 88.19 95 THR A CA 1
ATOM 740 C C . THR A 1 95 ? 3.667 -0.211 6.588 1.00 88.19 95 THR A C 1
ATOM 742 O O . THR A 1 95 ? 4.879 -0.305 6.788 1.00 88.19 95 THR A O 1
ATOM 745 N N . ARG A 1 96 ? 3.100 0.904 6.127 1.00 88.12 96 ARG A N 1
ATOM 746 C CA . ARG A 1 96 ? 3.782 2.134 5.714 1.00 88.12 96 ARG A CA 1
ATOM 747 C C . ARG A 1 96 ? 3.455 3.257 6.686 1.00 88.12 96 ARG A C 1
ATOM 749 O O . ARG A 1 96 ? 2.468 3.978 6.535 1.00 88.12 96 ARG A O 1
ATOM 756 N N . GLY A 1 97 ? 4.265 3.375 7.735 1.00 83.38 97 GLY A N 1
ATOM 757 C CA . GLY A 1 97 ? 3.965 4.283 8.842 1.00 83.38 97 GLY A CA 1
ATOM 758 C C . GLY A 1 97 ? 2.699 3.838 9.576 1.00 83.38 97 GLY A C 1
ATOM 759 O O . GLY A 1 97 ? 2.710 2.803 10.232 1.00 83.38 97 GLY A O 1
ATOM 760 N N . GLU A 1 98 ? 1.619 4.610 9.460 1.00 76.56 98 GLU A N 1
ATOM 761 C CA . GLU A 1 98 ? 0.316 4.320 10.090 1.00 76.56 98 GLU A CA 1
ATOM 762 C C . GLU A 1 98 ? -0.701 3.685 9.123 1.00 76.56 98 GLU A C 1
ATOM 764 O O . GLU A 1 98 ? -1.864 3.493 9.479 1.00 76.56 98 GLU A O 1
ATOM 769 N N . ILE A 1 99 ? -0.290 3.384 7.887 1.00 80.25 99 ILE A N 1
ATOM 770 C CA . ILE A 1 99 ? -1.171 2.881 6.832 1.00 80.25 99 ILE A CA 1
ATOM 771 C C . ILE A 1 99 ? -0.755 1.461 6.456 1.00 80.25 99 ILE A C 1
ATOM 773 O O . ILE A 1 99 ? 0.367 1.237 6.018 1.00 80.25 99 ILE A O 1
ATOM 777 N N . ASP A 1 100 ? -1.686 0.519 6.548 1.00 85.25 100 ASP A N 1
ATOM 778 C CA . ASP A 1 100 ? -1.552 -0.804 5.938 1.00 85.25 100 ASP A CA 1
ATOM 779 C C . ASP A 1 100 ? -1.982 -0.775 4.465 1.00 85.25 100 ASP A C 1
ATOM 781 O O . ASP A 1 100 ? -3.001 -0.171 4.113 1.00 85.25 100 ASP A O 1
ATOM 785 N N . VAL A 1 101 ? -1.212 -1.442 3.607 1.00 88.06 101 VAL A N 1
ATOM 786 C CA . VAL A 1 101 ? -1.445 -1.545 2.163 1.00 88.06 101 VAL A CA 1
ATOM 787 C C . VAL A 1 101 ? -1.280 -2.985 1.682 1.00 88.06 101 VAL A C 1
ATOM 789 O O . VAL A 1 101 ? -0.599 -3.794 2.309 1.00 88.06 101 VAL A O 1
ATOM 792 N N . CYS A 1 102 ? -1.884 -3.290 0.535 1.00 91.12 102 CYS A N 1
ATOM 793 C CA . CYS A 1 102 ? -1.676 -4.541 -0.184 1.00 91.12 102 CYS A CA 1
ATOM 794 C C . CYS A 1 102 ? -0.965 -4.246 -1.499 1.00 91.12 102 CYS A C 1
ATOM 796 O O . CYS A 1 102 ? -1.431 -3.413 -2.274 1.00 91.12 102 CYS A O 1
ATOM 798 N N . VAL A 1 103 ? 0.146 -4.934 -1.747 1.00 92.38 103 VAL A N 1
ATOM 799 C CA . VAL A 1 103 ? 0.955 -4.763 -2.955 1.00 92.38 103 VAL A CA 1
ATOM 800 C C . VAL A 1 103 ? 0.926 -6.046 -3.770 1.00 92.38 103 VAL A C 1
ATOM 802 O O . VAL A 1 103 ? 1.314 -7.106 -3.284 1.00 92.38 103 VAL A O 1
ATOM 805 N N . SER A 1 104 ? 0.486 -5.946 -5.019 1.00 91.69 104 SER A N 1
ATOM 806 C CA . SER A 1 104 ? 0.483 -7.037 -5.990 1.00 91.69 104 SER A CA 1
ATOM 807 C C . SER A 1 104 ? 1.532 -6.791 -7.076 1.00 91.69 104 SER A C 1
ATOM 809 O O . SER A 1 104 ? 1.964 -5.663 -7.316 1.00 91.69 104 SER A O 1
ATOM 811 N N . ILE A 1 105 ? 1.967 -7.865 -7.737 1.00 88.81 105 ILE A N 1
ATOM 812 C CA . ILE A 1 105 ? 2.860 -7.795 -8.898 1.00 88.81 105 ILE A CA 1
ATOM 813 C C . ILE A 1 105 ? 2.055 -8.199 -10.131 1.00 88.81 105 ILE A C 1
ATOM 815 O O . ILE A 1 105 ? 1.446 -9.269 -10.164 1.00 88.81 105 ILE A O 1
ATOM 819 N N . ARG A 1 106 ? 2.051 -7.340 -11.155 1.00 89.19 106 ARG A N 1
ATOM 820 C CA . ARG A 1 106 ? 1.285 -7.539 -12.391 1.00 89.19 106 ARG A CA 1
ATOM 821 C C . ARG A 1 106 ? 2.223 -7.649 -13.586 1.00 89.19 106 ARG A C 1
ATOM 823 O O . ARG A 1 106 ? 3.050 -6.771 -13.822 1.00 89.19 106 ARG A O 1
ATOM 830 N N . PHE A 1 107 ? 2.058 -8.716 -14.362 1.00 86.88 107 PHE A N 1
ATOM 831 C CA . PHE A 1 107 ? 2.783 -8.915 -15.613 1.00 86.88 107 PHE A CA 1
ATOM 832 C C . PHE A 1 107 ? 1.944 -8.442 -16.786 1.00 86.88 107 PHE A C 1
ATOM 834 O O . PHE A 1 107 ? 0.744 -8.719 -16.860 1.00 86.88 107 PHE A O 1
ATOM 841 N N . PHE A 1 108 ? 2.586 -7.776 -17.741 1.00 87.19 108 PHE A N 1
ATOM 842 C CA . PHE A 1 108 ? 1.956 -7.589 -19.037 1.00 87.19 108 PHE A CA 1
ATOM 843 C C . PHE A 1 108 ? 1.714 -8.951 -19.694 1.00 87.19 108 PHE A C 1
ATOM 845 O O . PHE A 1 108 ? 2.559 -9.839 -19.575 1.00 87.19 108 PHE A O 1
ATOM 852 N N . PRO A 1 109 ? 0.596 -9.124 -20.416 1.00 83.94 109 PRO A N 1
ATOM 853 C CA . PRO A 1 109 ? 0.385 -10.339 -21.188 1.00 83.94 109 PRO A CA 1
ATOM 854 C C . PRO A 1 109 ? 1.472 -10.471 -22.263 1.00 83.94 109 PRO A C 1
ATOM 856 O O . PRO A 1 109 ? 1.907 -9.459 -22.809 1.00 83.94 109 PRO A O 1
ATOM 859 N N . ASP A 1 110 ? 1.833 -11.699 -22.648 1.00 78.25 110 ASP A N 1
ATOM 860 C CA . ASP A 1 110 ? 2.908 -11.980 -23.624 1.00 78.25 110 ASP A CA 1
ATOM 861 C C . ASP A 1 110 ? 2.758 -11.207 -24.947 1.00 78.25 110 ASP A C 1
ATOM 863 O O . ASP A 1 110 ? 3.726 -10.769 -25.564 1.00 78.25 110 ASP A O 1
ATOM 867 N N . SER A 1 111 ? 1.514 -10.972 -25.370 1.00 78.56 111 SER A N 1
ATOM 868 C CA . SER A 1 111 ? 1.184 -10.168 -26.559 1.00 78.56 111 SER A CA 1
ATOM 869 C C . SER A 1 111 ? 1.550 -8.678 -26.456 1.00 78.56 111 SER A C 1
ATOM 871 O O . SER A 1 111 ? 1.494 -7.961 -27.454 1.00 78.56 111 SER A O 1
ATOM 873 N N . LYS A 1 112 ? 1.882 -8.197 -25.257 1.00 80.00 112 LYS A N 1
ATOM 874 C CA . LYS A 1 112 ? 2.173 -6.801 -24.919 1.00 80.00 112 LYS A CA 1
ATOM 875 C C . LYS A 1 112 ? 3.377 -6.706 -23.979 1.00 80.00 112 LYS A C 1
ATOM 877 O O . LYS A 1 112 ? 3.351 -5.926 -23.037 1.00 80.00 112 LYS A O 1
ATOM 882 N N . ILE A 1 113 ? 4.437 -7.476 -24.208 1.00 78.56 113 ILE A N 1
ATOM 883 C CA . ILE A 1 113 ? 5.695 -7.293 -23.466 1.00 78.56 113 ILE A CA 1
ATOM 884 C C . ILE A 1 113 ? 6.274 -5.878 -23.666 1.00 78.56 113 ILE A C 1
ATOM 886 O O . ILE A 1 113 ? 5.961 -5.199 -24.647 1.00 78.56 113 ILE A O 1
ATOM 890 N N . CYS A 1 114 ? 7.120 -5.437 -22.728 1.00 75.69 114 CYS A N 1
ATOM 891 C CA . CYS A 1 114 ? 7.895 -4.189 -22.807 1.00 75.69 114 CYS A CA 1
ATOM 892 C C . CYS A 1 114 ? 7.067 -2.900 -23.005 1.00 75.69 114 CYS A C 1
ATOM 894 O O . CYS A 1 114 ? 7.450 -2.032 -23.786 1.00 75.69 114 CYS A O 1
ATOM 896 N N . GLN A 1 115 ? 5.930 -2.754 -22.318 1.00 87.06 115 GLN A N 1
ATOM 897 C CA . GLN A 1 115 ? 5.175 -1.490 -22.333 1.00 87.06 115 GLN A CA 1
ATOM 898 C C . GLN A 1 115 ? 5.821 -0.421 -21.437 1.00 87.06 115 GLN A C 1
ATOM 900 O O . GLN A 1 115 ? 6.743 -0.711 -20.677 1.00 87.06 115 GLN A O 1
ATOM 905 N N . ASN A 1 116 ? 5.306 0.810 -21.498 1.00 87.38 116 ASN A N 1
ATOM 906 C CA . ASN A 1 116 ? 5.738 1.942 -20.671 1.00 87.38 116 ASN A CA 1
ATOM 907 C C . ASN A 1 116 ? 5.019 2.013 -19.301 1.00 87.38 116 ASN A C 1
ATOM 909 O O . ASN A 1 116 ? 4.066 1.272 -19.048 1.00 87.38 116 ASN A O 1
ATOM 913 N N . GLN A 1 117 ? 5.461 2.931 -18.428 1.00 88.81 117 GLN A N 1
ATOM 914 C CA . GLN A 1 117 ? 4.906 3.104 -17.075 1.00 88.81 117 GLN A CA 1
ATOM 915 C C . GLN A 1 117 ? 3.399 3.404 -17.095 1.00 88.81 117 GLN A C 1
ATOM 917 O O . GLN A 1 117 ? 2.653 2.819 -16.317 1.00 88.81 117 GLN A O 1
ATOM 922 N N . THR A 1 118 ? 2.927 4.242 -18.026 1.00 91.00 118 THR A N 1
ATOM 923 C CA . THR A 1 118 ? 1.496 4.563 -18.177 1.00 91.00 118 THR A CA 1
ATOM 924 C C . THR A 1 118 ? 0.653 3.319 -18.451 1.00 91.00 118 THR A C 1
ATOM 926 O O . THR A 1 118 ? -0.441 3.170 -17.912 1.00 91.00 118 THR A O 1
ATOM 929 N N . MET A 1 119 ? 1.156 2.393 -19.269 1.00 92.19 119 MET A N 1
ATOM 930 C CA . MET A 1 119 ? 0.488 1.111 -19.489 1.00 92.19 119 MET A CA 1
ATOM 931 C C . MET A 1 119 ? 0.557 0.204 -18.259 1.00 92.19 119 MET A C 1
ATOM 933 O O . MET A 1 119 ? -0.375 -0.565 -18.040 1.00 92.19 119 MET A O 1
ATOM 937 N N . GLY A 1 120 ? 1.618 0.299 -17.453 1.00 91.69 120 GLY A N 1
ATOM 938 C CA . GLY A 1 120 ? 1.723 -0.395 -16.165 1.00 91.69 120 GLY A CA 1
ATOM 939 C C . GLY A 1 120 ? 0.661 0.078 -15.176 1.00 91.69 120 GLY A C 1
ATOM 940 O O . GLY A 1 120 ? -0.074 -0.735 -14.626 1.00 91.69 120 GLY A O 1
ATOM 941 N N . GLU A 1 121 ? 0.498 1.392 -15.032 1.00 93.12 121 GLU A N 1
ATOM 942 C CA . GLU A 1 121 ? -0.562 1.989 -14.212 1.00 93.12 121 GLU A CA 1
ATOM 943 C C . GLU A 1 121 ? -1.950 1.569 -14.684 1.00 93.12 121 GLU A C 1
ATOM 945 O O . GLU A 1 121 ? -2.780 1.129 -13.886 1.00 93.12 121 GLU A O 1
ATOM 950 N N . LYS A 1 122 ? -2.182 1.619 -15.997 1.00 93.12 122 LYS A N 1
ATOM 951 C CA . LYS A 1 122 ? -3.436 1.157 -16.582 1.00 93.12 122 LYS A CA 1
ATOM 952 C C . LYS A 1 122 ? -3.705 -0.320 -16.280 1.00 93.12 122 LYS A C 1
ATOM 954 O O . LYS A 1 122 ? -4.836 -0.654 -15.944 1.00 93.12 122 LYS A O 1
ATOM 959 N N . LEU A 1 123 ? -2.691 -1.184 -16.366 1.00 92.81 123 LEU A N 1
ATOM 960 C CA . LEU A 1 123 ? -2.821 -2.608 -16.050 1.00 92.81 123 LEU A CA 1
ATOM 961 C C . LEU A 1 123 ? -3.235 -2.835 -14.588 1.00 92.81 123 LEU A C 1
ATOM 963 O O . LEU A 1 123 ? -4.131 -3.640 -14.337 1.00 92.81 123 LEU A O 1
ATOM 967 N N . CYS A 1 124 ? -2.625 -2.121 -13.639 1.00 92.06 124 CYS A N 1
ATOM 968 C CA . CYS A 1 124 ? -2.996 -2.193 -12.222 1.00 92.06 124 CYS A CA 1
ATOM 969 C C . CYS A 1 124 ? -4.457 -1.769 -12.009 1.00 92.06 124 CYS A C 1
ATOM 971 O O . CYS A 1 124 ? -5.234 -2.504 -11.404 1.00 92.06 124 CYS A O 1
ATOM 973 N N . ILE A 1 125 ? -4.867 -0.635 -12.585 1.00 90.44 125 ILE A N 1
ATOM 974 C CA . ILE A 1 125 ? -6.243 -0.132 -12.458 1.00 90.44 125 ILE A CA 1
ATOM 975 C C . ILE A 1 125 ? -7.256 -1.102 -13.085 1.00 90.44 125 ILE A C 1
ATOM 977 O O . ILE A 1 125 ? -8.285 -1.399 -12.480 1.00 90.44 125 ILE A O 1
ATOM 981 N N . GLU A 1 126 ? -6.978 -1.627 -14.283 1.00 90.06 126 GLU A N 1
ATOM 982 C CA . GLU A 1 126 ? -7.848 -2.603 -14.959 1.00 90.06 126 GLU A CA 1
ATOM 983 C C . GLU A 1 126 ? -7.938 -3.940 -14.200 1.00 90.06 126 GLU A C 1
ATOM 985 O O . GLU A 1 126 ? -8.941 -4.642 -14.328 1.00 90.06 126 GLU A O 1
ATOM 990 N N . SER A 1 127 ? -6.935 -4.264 -13.377 1.00 85.56 127 SER A N 1
ATOM 991 C CA . SER A 1 127 ? -6.922 -5.441 -12.494 1.00 85.56 127 SER A CA 1
ATOM 992 C C . SER A 1 127 ? -7.654 -5.212 -11.163 1.00 85.56 127 SER A C 1
ATOM 994 O O . SER A 1 127 ? -7.760 -6.136 -10.360 1.00 85.56 127 SER A O 1
ATOM 996 N N . GLY A 1 128 ? -8.188 -4.008 -10.927 1.00 83.38 128 GLY A N 1
ATOM 997 C CA . GLY A 1 128 ? -8.892 -3.639 -9.695 1.00 83.38 128 GLY A CA 1
ATOM 998 C C . GLY A 1 128 ? -7.994 -3.085 -8.583 1.00 83.38 128 GLY A C 1
ATOM 999 O O . GLY A 1 128 ? -8.498 -2.810 -7.492 1.00 83.38 128 GLY A O 1
ATOM 1000 N N . ASP A 1 129 ? -6.698 -2.888 -8.845 1.00 87.69 129 ASP A N 1
ATOM 1001 C CA . ASP A 1 129 ? -5.754 -2.278 -7.906 1.00 87.69 129 ASP A CA 1
ATOM 1002 C C . ASP A 1 129 ? -5.887 -0.732 -7.900 1.00 87.69 129 ASP A C 1
ATOM 1004 O O . ASP A 1 129 ? -6.546 -0.126 -8.752 1.00 87.69 129 ASP A O 1
ATOM 1008 N N . LEU A 1 130 ? -5.279 -0.051 -6.916 1.00 87.31 130 LEU A N 1
ATOM 1009 C CA . LEU A 1 130 ? -5.393 1.414 -6.786 1.00 87.31 130 LEU A CA 1
ATOM 1010 C C . LEU A 1 130 ? -4.629 2.190 -7.868 1.00 87.31 130 LEU A C 1
ATOM 1012 O O . LEU A 1 130 ? -5.039 3.304 -8.196 1.00 87.31 130 LEU A O 1
ATOM 1016 N N . GLY A 1 131 ? -3.547 1.612 -8.385 1.00 92.56 131 GLY A N 1
ATOM 1017 C CA . GLY A 1 131 ? -2.587 2.245 -9.282 1.00 92.56 131 GLY A CA 1
ATOM 1018 C C . GLY A 1 131 ? -1.220 1.573 -9.159 1.00 92.56 131 GLY A C 1
ATOM 1019 O O . GLY A 1 131 ? -1.114 0.480 -8.598 1.00 92.56 131 GLY A O 1
ATOM 1020 N N . LEU A 1 132 ? -0.180 2.231 -9.672 1.00 94.31 132 LEU A N 1
ATOM 1021 C CA . LEU A 1 132 ? 1.191 1.832 -9.360 1.00 94.31 132 LEU A CA 1
ATOM 1022 C C . LEU A 1 132 ? 1.524 2.174 -7.910 1.00 94.31 132 LEU A C 1
ATOM 1024 O O . LEU A 1 132 ? 0.974 3.100 -7.324 1.00 94.31 132 LEU A O 1
ATOM 1028 N N . THR A 1 133 ? 2.479 1.435 -7.364 1.00 94.56 133 THR A N 1
ATOM 1029 C CA . THR A 1 133 ? 3.113 1.731 -6.084 1.00 94.56 133 THR A CA 1
ATOM 1030 C C . THR A 1 133 ? 4.622 1.565 -6.225 1.00 94.56 133 THR A C 1
ATOM 1032 O O . THR A 1 133 ? 5.107 1.040 -7.230 1.00 94.56 133 THR A O 1
ATOM 1035 N N . GLY A 1 134 ? 5.375 2.018 -5.235 1.00 92.12 134 GLY A N 1
ATOM 1036 C CA . GLY A 1 134 ? 6.811 1.798 -5.118 1.00 92.12 134 GLY A CA 1
ATOM 1037 C C . GLY A 1 134 ? 7.206 1.488 -3.675 1.00 92.12 134 GLY A C 1
ATOM 1038 O O . GLY A 1 134 ? 6.337 1.397 -2.810 1.00 92.12 134 GLY A O 1
ATOM 1039 N N . PRO A 1 135 ? 8.498 1.264 -3.406 1.00 91.88 135 PRO A N 1
ATOM 1040 C CA . PRO A 1 135 ? 8.958 0.894 -2.077 1.00 91.88 135 PRO A CA 1
ATOM 1041 C C . PRO A 1 135 ? 8.851 2.080 -1.115 1.00 91.88 135 PRO A C 1
ATOM 1043 O O . PRO A 1 135 ? 9.420 3.149 -1.351 1.00 91.88 135 PRO A O 1
ATOM 1046 N N . TYR A 1 136 ? 8.154 1.881 0.001 1.00 92.81 136 TYR A N 1
ATOM 1047 C CA . TYR A 1 136 ? 8.113 2.858 1.090 1.00 92.81 136 TYR A CA 1
ATOM 1048 C C . TYR A 1 136 ? 9.392 2.839 1.937 1.00 92.81 136 TYR A C 1
ATOM 1050 O O . TYR A 1 136 ? 9.851 3.885 2.403 1.00 92.81 136 TYR A O 1
ATOM 1058 N N . SER A 1 137 ? 9.988 1.657 2.105 1.00 89.81 137 SER A N 1
ATOM 1059 C CA . SER A 1 137 ? 11.198 1.431 2.894 1.00 89.81 137 SER A CA 1
ATOM 1060 C C . SER A 1 137 ? 12.214 0.560 2.155 1.00 89.81 137 SER A C 1
ATOM 1062 O O . SER A 1 137 ? 11.925 -0.008 1.099 1.00 89.81 137 SER A O 1
ATOM 1064 N N . ASP A 1 138 ? 13.410 0.450 2.729 1.00 87.12 138 ASP A N 1
ATOM 1065 C CA . ASP A 1 138 ? 14.469 -0.425 2.226 1.00 87.12 138 ASP A CA 1
ATOM 1066 C C . ASP A 1 138 ? 14.051 -1.904 2.252 1.00 87.12 138 ASP A C 1
ATOM 1068 O O . ASP A 1 138 ? 14.408 -2.665 1.359 1.00 87.12 138 ASP A O 1
ATOM 1072 N N . GLU A 1 139 ? 13.236 -2.313 3.222 1.00 88.38 139 GLU A N 1
ATOM 1073 C CA . GLU A 1 139 ? 12.718 -3.678 3.310 1.00 88.38 139 GLU A CA 1
ATOM 1074 C C . GLU A 1 139 ? 11.725 -3.985 2.181 1.00 88.38 139 GLU A C 1
ATOM 1076 O O . GLU A 1 139 ? 11.804 -5.047 1.565 1.00 88.38 139 GLU A O 1
ATOM 1081 N N . GLU A 1 140 ? 10.814 -3.054 1.864 1.00 90.50 140 GLU A N 1
ATOM 1082 C CA . GLU A 1 140 ? 9.925 -3.204 0.702 1.00 90.50 140 GLU A CA 1
ATOM 1083 C C . GLU A 1 140 ? 10.719 -3.255 -0.606 1.00 90.50 140 GLU A C 1
ATOM 1085 O O . GLU A 1 140 ? 10.406 -4.033 -1.511 1.00 90.50 140 GLU A O 1
ATOM 1090 N N . ARG A 1 141 ? 11.779 -2.448 -0.696 1.00 88.25 141 ARG A N 1
ATOM 1091 C CA . ARG A 1 141 ? 12.685 -2.428 -1.842 1.00 88.25 141 ARG A CA 1
ATOM 1092 C C . ARG A 1 141 ? 13.324 -3.789 -2.084 1.00 88.25 141 ARG A C 1
ATOM 1094 O O . ARG A 1 141 ? 13.299 -4.299 -3.207 1.00 88.25 141 ARG A O 1
ATOM 1101 N N . ASP A 1 142 ? 13.912 -4.350 -1.037 1.00 85.56 142 ASP A N 1
ATOM 1102 C CA . ASP A 1 142 ? 14.616 -5.622 -1.105 1.00 85.56 142 ASP A CA 1
ATOM 1103 C C . ASP A 1 142 ? 13.623 -6.753 -1.400 1.00 85.56 142 ASP A C 1
ATOM 1105 O O . ASP A 1 142 ? 13.901 -7.614 -2.236 1.00 85.56 142 ASP A O 1
ATOM 1109 N N . PHE A 1 143 ? 12.414 -6.680 -0.833 1.00 87.31 143 PHE A N 1
ATOM 1110 C CA . PHE A 1 143 ? 11.323 -7.593 -1.156 1.00 87.31 143 PHE A CA 1
ATOM 1111 C C . PHE A 1 143 ? 10.934 -7.547 -2.645 1.00 87.31 143 PHE A C 1
ATOM 1113 O O . PHE A 1 143 ? 10.771 -8.601 -3.264 1.00 87.31 143 PHE A O 1
ATOM 1120 N N . PHE A 1 144 ? 10.814 -6.364 -3.262 1.00 87.06 144 PHE A N 1
ATOM 1121 C CA . PHE A 1 144 ? 10.514 -6.259 -4.700 1.00 87.06 144 PHE A CA 1
ATOM 1122 C C . PHE A 1 144 ? 11.616 -6.891 -5.559 1.00 87.06 144 PHE A C 1
ATOM 1124 O O . PHE A 1 144 ? 11.310 -7.627 -6.501 1.00 87.06 144 PHE A O 1
ATOM 1131 N N . GLY A 1 145 ? 12.885 -6.646 -5.218 1.00 81.50 145 GLY A N 1
ATOM 1132 C CA . GLY A 1 145 ? 14.034 -7.250 -5.898 1.00 81.50 145 GLY A CA 1
ATOM 1133 C C . GLY A 1 145 ? 14.073 -8.776 -5.753 1.00 81.50 145 GLY A C 1
ATOM 1134 O O . GLY A 1 145 ? 14.254 -9.495 -6.740 1.00 81.50 145 GLY A O 1
ATOM 1135 N N . GLU A 1 146 ? 13.823 -9.290 -4.546 1.00 83.94 146 GLU A N 1
ATOM 1136 C CA . GLU A 1 146 ? 13.742 -10.729 -4.291 1.00 83.94 146 GLU A CA 1
ATOM 1137 C C . GLU A 1 146 ? 12.609 -11.359 -5.103 1.00 83.94 146 GLU A C 1
ATOM 1139 O O . GLU A 1 146 ? 12.836 -12.342 -5.810 1.00 83.94 146 GLU A O 1
ATOM 1144 N N . LYS A 1 147 ? 11.409 -10.767 -5.092 1.00 84.00 147 LYS A N 1
ATOM 1145 C CA . LYS A 1 147 ? 10.280 -11.277 -5.877 1.00 84.00 147 LYS A CA 1
ATOM 1146 C C . LYS A 1 147 ? 10.588 -11.298 -7.364 1.00 84.00 147 LYS A C 1
ATOM 1148 O O . LYS A 1 147 ? 10.365 -12.333 -7.988 1.00 84.00 147 LYS A O 1
ATOM 1153 N N . LEU A 1 148 ? 11.178 -10.235 -7.914 1.00 79.31 148 LEU A N 1
ATOM 1154 C CA . LEU A 1 148 ? 11.668 -10.214 -9.298 1.00 79.31 148 LEU A CA 1
ATOM 1155 C C . LEU A 1 148 ? 12.578 -11.405 -9.608 1.00 79.31 148 LEU A C 1
ATOM 1157 O O . LEU A 1 148 ? 12.447 -12.025 -10.660 1.00 79.31 148 LEU A O 1
ATOM 1161 N N . SER A 1 149 ? 13.466 -11.761 -8.679 1.00 75.19 149 SER A N 1
ATOM 1162 C CA . SER A 1 149 ? 14.411 -12.863 -8.863 1.00 75.19 149 SER A CA 1
ATOM 1163 C C . SER A 1 149 ? 13.768 -14.256 -8.905 1.00 75.19 149 SER A C 1
ATOM 1165 O O . SER A 1 149 ? 14.405 -15.183 -9.413 1.00 75.19 149 SER A O 1
ATOM 1167 N N . THR A 1 150 ? 12.535 -14.398 -8.400 1.00 81.56 150 THR A N 1
ATOM 1168 C CA . THR A 1 150 ? 11.787 -15.669 -8.374 1.00 81.56 150 THR A CA 1
ATOM 1169 C C . THR A 1 150 ? 10.999 -15.954 -9.648 1.00 81.56 150 THR A C 1
ATOM 1171 O O . THR A 1 150 ? 10.587 -17.093 -9.857 1.00 81.56 150 THR A O 1
ATOM 1174 N N . TYR A 1 151 ? 10.790 -14.953 -10.505 1.00 77.44 151 TYR A N 1
ATOM 1175 C CA . TYR A 1 151 ? 10.049 -15.140 -11.746 1.00 77.44 151 TYR A CA 1
ATOM 1176 C C . TYR A 1 151 ? 10.963 -15.667 -12.849 1.00 77.44 151 TYR A C 1
ATOM 1178 O O . TYR A 1 151 ? 11.965 -15.043 -13.207 1.00 77.44 151 TYR A O 1
ATOM 1186 N N . GLU A 1 152 ? 10.599 -16.820 -13.406 1.00 74.06 152 GLU A N 1
ATOM 1187 C CA . GLU A 1 152 ? 11.267 -17.362 -14.583 1.00 74.06 152 GLU A CA 1
ATOM 1188 C C . GLU A 1 152 ? 10.911 -16.521 -15.810 1.00 74.06 152 GLU A C 1
ATOM 1190 O O . GLU A 1 152 ? 9.744 -16.257 -16.098 1.00 74.06 152 GLU A O 1
ATOM 1195 N N . SER A 1 153 ? 11.936 -16.075 -16.530 1.00 73.88 153 SER A N 1
ATOM 1196 C CA . SER A 1 153 ? 11.775 -15.299 -17.749 1.00 73.88 153 SER A CA 1
ATOM 1197 C C . SER A 1 153 ? 12.899 -15.618 -18.720 1.00 73.88 153 SER A C 1
ATOM 1199 O O . 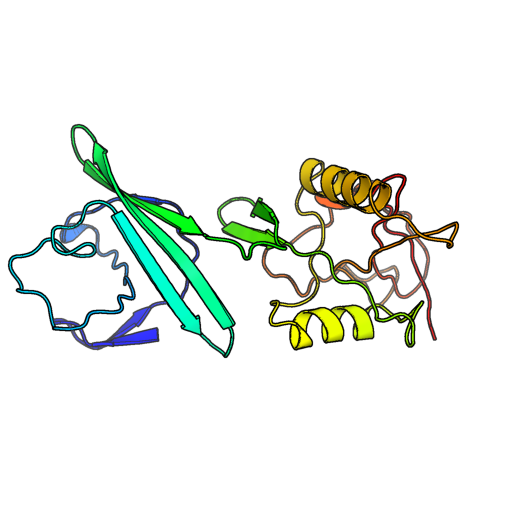SER A 1 153 ? 14.061 -15.713 -18.322 1.00 73.88 153 SER A O 1
ATOM 1201 N N . ASP A 1 154 ? 12.556 -15.712 -20.003 1.00 72.62 154 ASP A N 1
ATOM 1202 C CA . ASP A 1 154 ? 13.533 -15.826 -21.089 1.00 72.62 154 ASP A CA 1
ATOM 1203 C C . ASP A 1 154 ? 14.288 -14.505 -21.331 1.00 72.62 154 ASP A C 1
ATOM 1205 O O . ASP A 1 154 ? 15.276 -14.459 -22.071 1.00 72.62 154 ASP A O 1
ATOM 1209 N N . PHE A 1 155 ? 13.838 -13.410 -20.712 1.00 71.25 155 PHE A N 1
ATOM 1210 C CA . PHE A 1 155 ? 14.472 -12.105 -20.821 1.00 71.25 155 PHE A CA 1
ATOM 1211 C C . PHE A 1 155 ? 15.591 -11.949 -19.790 1.00 71.25 155 PHE A C 1
ATOM 1213 O O . PHE A 1 155 ? 15.405 -12.162 -18.595 1.00 71.25 155 PHE A O 1
ATOM 1220 N N . GLN A 1 156 ? 16.757 -11.486 -20.252 1.00 66.75 156 GLN A N 1
ATOM 1221 C CA . GLN A 1 156 ? 17.898 -11.194 -19.373 1.00 66.75 156 GLN A CA 1
ATOM 1222 C C . GLN A 1 156 ? 17.599 -10.082 -18.356 1.00 66.75 156 GLN A C 1
ATOM 1224 O O . GLN A 1 156 ? 18.185 -10.076 -17.278 1.00 66.75 156 GLN A O 1
ATOM 1229 N N . ASN A 1 157 ? 16.687 -9.162 -18.689 1.00 68.50 157 ASN A N 1
ATOM 1230 C CA . ASN A 1 157 ? 16.298 -8.040 -17.841 1.00 68.50 157 ASN A CA 1
ATOM 1231 C C . ASN A 1 157 ? 14.792 -8.101 -17.569 1.00 68.50 157 ASN A C 1
ATOM 1233 O O . ASN A 1 157 ? 13.994 -7.740 -18.435 1.00 68.50 157 ASN A O 1
ATOM 1237 N N . VAL A 1 158 ? 14.415 -8.538 -16.368 1.00 74.38 158 VAL A N 1
ATOM 1238 C CA . VAL A 1 158 ? 13.037 -8.466 -15.865 1.00 74.38 158 VAL A CA 1
ATOM 1239 C C . VAL A 1 158 ? 12.964 -7.288 -14.907 1.00 74.38 158 VAL A C 1
ATOM 1241 O O . VAL A 1 158 ? 13.650 -7.282 -13.886 1.00 74.38 158 VAL A O 1
ATOM 1244 N N . ASN A 1 159 ? 12.154 -6.292 -15.256 1.00 80.88 159 ASN A N 1
ATOM 1245 C CA . ASN A 1 159 ? 11.959 -5.088 -14.455 1.00 80.88 159 ASN A CA 1
ATOM 1246 C C . ASN A 1 159 ? 10.462 -4.837 -14.251 1.00 80.88 159 ASN A C 1
ATOM 1248 O O . ASN A 1 159 ? 9.659 -5.172 -15.126 1.00 80.88 159 ASN A O 1
ATOM 1252 N N . PHE A 1 160 ? 10.097 -4.188 -13.145 1.00 83.62 160 PHE A N 1
ATOM 1253 C CA . PHE A 1 160 ? 8.737 -3.691 -12.928 1.00 83.62 160 PHE A CA 1
ATOM 1254 C C . PHE A 1 160 ? 8.694 -2.177 -12.982 1.00 83.62 160 PHE A C 1
ATOM 1256 O O . PHE A 1 160 ? 9.532 -1.508 -12.385 1.00 83.62 160 PHE A O 1
ATOM 1263 N N . TRP A 1 161 ? 7.679 -1.638 -13.650 1.00 90.12 161 TRP A N 1
ATOM 1264 C CA . TRP A 1 161 ? 7.296 -0.252 -13.433 1.00 90.12 161 TRP A CA 1
ATOM 1265 C C . TRP A 1 161 ? 6.806 -0.094 -12.006 1.00 90.12 161 TRP A C 1
ATOM 1267 O O . TRP A 1 161 ? 5.944 -0.849 -11.561 1.00 90.12 161 TRP A O 1
ATOM 1277 N N . ILE A 1 162 ? 7.359 0.890 -11.315 1.00 91.75 162 ILE A N 1
ATOM 1278 C CA . ILE A 1 162 ? 6.903 1.298 -9.993 1.00 91.75 162 ILE A CA 1
ATOM 1279 C C . ILE A 1 162 ? 6.543 2.778 -10.040 1.00 91.75 162 ILE A C 1
ATOM 1281 O O . ILE A 1 162 ? 6.908 3.491 -10.983 1.00 91.75 162 ILE A O 1
ATOM 1285 N N . ASP A 1 163 ? 5.770 3.213 -9.056 1.00 93.44 163 ASP A N 1
ATOM 1286 C CA . ASP A 1 163 ? 5.328 4.596 -8.968 1.00 93.44 163 ASP A CA 1
ATOM 1287 C C . ASP A 1 163 ? 6.510 5.555 -8.768 1.00 93.44 163 ASP A C 1
ATOM 1289 O O . ASP A 1 163 ? 7.616 5.173 -8.387 1.00 93.44 163 ASP A O 1
ATOM 1293 N N . GLY A 1 164 ? 6.270 6.821 -9.068 1.00 89.69 164 GLY A N 1
ATOM 1294 C CA . GLY A 1 164 ? 7.244 7.881 -8.983 1.00 89.69 164 GLY A CA 1
ATOM 1295 C C . GLY A 1 164 ? 7.690 8.350 -10.361 1.00 89.69 164 GLY A C 1
ATOM 1296 O O . GLY A 1 164 ? 8.094 7.571 -11.236 1.00 89.69 164 GLY A O 1
ATOM 1297 N N . LYS A 1 165 ? 7.637 9.665 -10.548 1.00 88.62 165 LYS A N 1
ATOM 1298 C CA . LYS A 1 165 ? 8.151 10.332 -11.739 1.00 88.62 165 LYS A CA 1
ATOM 1299 C C . LYS A 1 165 ? 8.594 11.755 -11.451 1.00 88.62 165 LYS A C 1
ATOM 1301 O O . LYS A 1 165 ? 8.140 12.367 -10.486 1.00 88.62 165 LYS A O 1
ATOM 1306 N N . ARG A 1 166 ? 9.425 12.307 -12.325 1.00 86.50 166 ARG A N 1
ATOM 1307 C CA . ARG A 1 166 ? 9.680 13.752 -12.399 1.00 86.50 166 ARG A CA 1
ATOM 1308 C C . ARG A 1 166 ? 9.617 14.215 -13.844 1.00 86.50 166 ARG A C 1
ATOM 1310 O O . ARG A 1 166 ? 10.020 13.474 -14.743 1.00 86.50 166 ARG A O 1
ATOM 1317 N N . ASP A 1 167 ? 9.165 15.445 -14.038 1.00 83.38 167 ASP A N 1
ATOM 1318 C CA . ASP A 1 167 ? 9.018 16.033 -15.370 1.00 83.38 167 ASP A CA 1
ATOM 1319 C C . ASP A 1 167 ? 10.348 16.560 -15.923 1.00 83.38 167 ASP A C 1
ATOM 1321 O O . ASP A 1 167 ? 10.549 16.552 -17.128 1.00 83.38 167 ASP A O 1
ATOM 1325 N N . ASP A 1 168 ? 11.289 16.962 -15.067 1.00 81.81 168 ASP A N 1
ATOM 1326 C CA . ASP A 1 168 ? 12.652 17.328 -15.454 1.00 81.81 168 ASP A CA 1
ATOM 1327 C C . ASP A 1 168 ? 13.628 17.180 -14.274 1.00 81.81 168 ASP A C 1
ATOM 1329 O O . ASP A 1 168 ? 13.230 16.905 -13.143 1.00 81.81 168 ASP A O 1
ATOM 1333 N N . ALA A 1 169 ? 14.925 17.379 -14.525 1.00 78.69 169 ALA A N 1
ATOM 1334 C CA . ALA A 1 169 ? 15.972 17.233 -13.509 1.00 78.69 169 ALA A CA 1
ATOM 1335 C C . ALA A 1 169 ? 15.908 18.263 -12.367 1.00 78.69 169 ALA A C 1
ATOM 1337 O O . ALA A 1 169 ? 16.510 18.040 -11.321 1.00 78.69 169 ALA A O 1
ATOM 1338 N N . SER A 1 170 ? 15.208 19.383 -12.558 1.00 81.00 170 SER A N 1
ATOM 1339 C CA . SER A 1 170 ? 14.975 20.382 -11.509 1.00 81.00 170 SER A CA 1
ATOM 1340 C C . SER A 1 170 ? 13.680 20.149 -10.729 1.00 81.00 170 SER A C 1
ATOM 1342 O O . SER A 1 170 ? 13.483 20.767 -9.683 1.00 81.00 170 SER A O 1
ATOM 1344 N N . SER A 1 171 ? 12.808 19.271 -11.219 1.00 85.38 171 SER A N 1
ATOM 1345 C CA . SER A 1 171 ? 11.506 18.995 -10.629 1.00 85.38 171 SER A CA 1
ATOM 1346 C C . SER A 1 171 ? 11.608 17.968 -9.500 1.00 85.38 171 SER A C 1
ATOM 1348 O O . SER A 1 171 ? 12.363 16.994 -9.610 1.00 85.38 171 SER A O 1
ATOM 1350 N N . PRO A 1 172 ? 10.836 18.141 -8.411 1.00 86.94 172 PRO A N 1
ATOM 1351 C CA . PRO A 1 172 ? 10.727 17.114 -7.388 1.00 86.94 172 PRO A CA 1
ATOM 1352 C C . PRO A 1 172 ? 10.080 15.853 -7.972 1.00 86.94 172 PRO A C 1
ATOM 1354 O O . PRO A 1 172 ? 9.273 15.921 -8.901 1.00 86.94 172 PRO A O 1
ATOM 1357 N N . TYR A 1 173 ? 10.406 14.700 -7.391 1.00 87.88 173 TYR A N 1
ATOM 1358 C CA . TYR A 1 173 ? 9.668 13.476 -7.679 1.00 87.88 173 TYR A CA 1
ATOM 1359 C C . TYR A 1 173 ? 8.236 13.583 -7.149 1.00 87.88 173 TYR A C 1
ATOM 1361 O O . TYR A 1 173 ? 7.990 14.119 -6.068 1.00 87.88 173 TYR A O 1
ATOM 1369 N N . THR A 1 174 ? 7.301 13.059 -7.929 1.00 91.75 174 THR A N 1
ATOM 1370 C CA . THR A 1 174 ? 5.868 13.006 -7.641 1.00 91.75 174 THR A CA 1
ATOM 1371 C C . THR A 1 174 ? 5.400 11.562 -7.704 1.00 91.75 174 THR A C 1
ATOM 1373 O O . THR A 1 174 ? 5.909 10.794 -8.518 1.00 91.75 174 THR A O 1
ATOM 1376 N N . PHE A 1 175 ? 4.440 11.214 -6.854 1.00 92.31 175 PHE A N 1
ATOM 1377 C CA . PHE A 1 175 ? 3.912 9.861 -6.673 1.00 92.31 175 PHE A CA 1
ATOM 1378 C C . PHE A 1 175 ? 2.387 9.918 -6.783 1.00 92.31 175 PHE A C 1
ATOM 1380 O O . PHE A 1 175 ? 1.778 10.880 -6.301 1.00 92.31 175 PHE A O 1
ATOM 1387 N N . SER A 1 176 ? 1.776 8.941 -7.452 1.00 91.69 176 SER A N 1
ATOM 1388 C CA . SER A 1 176 ? 0.317 8.786 -7.469 1.00 91.69 176 SER A CA 1
ATOM 1389 C C . SER A 1 176 ? -0.187 7.984 -6.266 1.00 91.69 176 SER A C 1
ATOM 1391 O O . SER A 1 176 ? -1.321 8.188 -5.826 1.00 91.69 176 SER A O 1
ATOM 1393 N N . ASP A 1 177 ? 0.660 7.138 -5.681 1.00 91.56 177 ASP A N 1
ATOM 1394 C CA . ASP A 1 177 ? 0.406 6.441 -4.430 1.00 91.56 177 ASP A CA 1
ATOM 1395 C C . ASP A 1 177 ? 0.559 7.392 -3.238 1.00 91.56 177 ASP A C 1
ATOM 1397 O O . ASP A 1 177 ? 1.658 7.769 -2.831 1.00 91.56 177 ASP A O 1
ATOM 1401 N N . SER A 1 178 ? -0.569 7.736 -2.617 1.00 89.19 178 SER A N 1
ATOM 1402 C CA . SER A 1 178 ? -0.611 8.629 -1.458 1.00 89.19 178 SER A CA 1
ATOM 1403 C C . SER A 1 178 ? 0.100 8.091 -0.212 1.00 89.19 178 SER A C 1
ATOM 1405 O O . SER A 1 178 ? 0.350 8.861 0.713 1.00 89.19 178 SER A O 1
ATOM 1407 N N . SER A 1 179 ? 0.397 6.788 -0.150 1.00 89.06 179 SER A N 1
ATOM 1408 C CA . SER A 1 179 ? 1.178 6.202 0.947 1.00 89.06 179 SER A CA 1
ATOM 1409 C C . SER A 1 179 ? 2.687 6.436 0.794 1.00 89.06 179 SER A C 1
ATOM 1411 O O . SER A 1 179 ? 3.447 6.149 1.717 1.00 89.06 179 SER A O 1
ATOM 1413 N N . ILE A 1 180 ? 3.124 7.000 -0.337 1.00 90.31 180 ILE A N 1
ATOM 1414 C CA . ILE A 1 180 ? 4.518 7.314 -0.641 1.00 90.31 180 ILE A CA 1
ATOM 1415 C C . ILE A 1 180 ? 4.669 8.825 -0.789 1.00 90.31 180 ILE A C 1
ATOM 1417 O O . ILE A 1 180 ? 4.047 9.468 -1.628 1.00 90.31 180 ILE A O 1
ATOM 1421 N N . SER A 1 181 ? 5.537 9.408 0.030 1.00 88.00 181 SER A N 1
ATOM 1422 C CA . SER A 1 181 ? 5.776 10.858 0.052 1.00 88.00 181 SER A CA 1
ATOM 1423 C C . SER A 1 181 ? 7.229 11.240 -0.215 1.00 88.00 181 SER A C 1
ATOM 1425 O O . SER A 1 181 ? 7.564 12.422 -0.273 1.00 88.00 181 SER A O 1
ATOM 1427 N N . SER A 1 182 ? 8.112 10.253 -0.357 1.00 87.19 182 SER A N 1
ATOM 1428 C CA . SER A 1 182 ? 9.540 10.475 -0.540 1.00 87.19 182 SER A CA 1
ATOM 1429 C C . SER A 1 182 ? 10.184 9.338 -1.316 1.00 87.19 182 SER A C 1
ATOM 1431 O O . SER A 1 182 ? 9.620 8.258 -1.474 1.00 87.19 182 SER A O 1
ATOM 1433 N N . THR A 1 183 ? 11.415 9.578 -1.748 1.00 87.44 183 THR A N 1
ATOM 1434 C CA . THR A 1 183 ? 12.239 8.601 -2.450 1.00 87.44 183 THR A CA 1
ATOM 1435 C C . THR A 1 183 ? 13.043 7.687 -1.524 1.00 87.44 183 THR A C 1
ATOM 1437 O O . THR A 1 183 ? 13.891 6.946 -2.008 1.00 87.44 183 THR A O 1
ATOM 1440 N N . ASN A 1 184 ? 12.841 7.737 -0.204 1.00 87.06 184 ASN A N 1
ATOM 1441 C CA . ASN A 1 184 ? 13.727 7.053 0.746 1.00 87.06 184 ASN A CA 1
ATOM 1442 C C . ASN A 1 184 ? 13.790 5.535 0.513 1.00 87.06 184 ASN A C 1
ATOM 1444 O O . ASN A 1 184 ? 14.883 4.980 0.470 1.00 87.06 184 ASN A O 1
ATOM 1448 N N . GLY A 1 185 ? 12.649 4.883 0.261 1.00 86.06 185 GLY A N 1
ATOM 1449 C CA . GLY A 1 185 ? 12.611 3.449 -0.051 1.00 86.06 185 GLY A CA 1
ATOM 1450 C C . GLY A 1 185 ? 13.185 3.081 -1.424 1.00 86.06 185 GLY A C 1
ATOM 1451 O O . GLY A 1 185 ? 13.466 1.918 -1.687 1.00 86.06 185 GLY A O 1
ATOM 1452 N N . TYR A 1 186 ? 13.434 4.048 -2.311 1.00 86.50 186 TYR A N 1
ATOM 1453 C CA . TYR A 1 186 ? 13.942 3.794 -3.666 1.00 86.50 186 TYR A CA 1
ATOM 1454 C C . TYR A 1 186 ? 15.470 3.638 -3.710 1.00 86.50 186 TYR A C 1
ATOM 1456 O O . TYR A 1 186 ? 16.034 3.383 -4.772 1.00 86.50 186 TYR A O 1
ATOM 1464 N N . GLY A 1 187 ? 16.154 3.774 -2.568 1.00 80.25 187 GLY A N 1
ATOM 1465 C CA . GLY A 1 187 ? 17.605 3.639 -2.476 1.00 80.25 187 GLY A CA 1
ATOM 1466 C C . GLY A 1 187 ? 18.365 4.727 -3.235 1.00 80.25 187 GLY A C 1
ATOM 1467 O O . GLY A 1 187 ? 17.954 5.887 -3.297 1.00 80.25 187 GLY A O 1
ATOM 1468 N N . THR A 1 188 ? 19.521 4.363 -3.794 1.00 75.69 188 THR A N 1
ATOM 1469 C CA . THR A 1 188 ? 20.364 5.313 -4.528 1.00 75.69 188 THR A CA 1
ATOM 1470 C C . THR A 1 188 ? 19.742 5.649 -5.877 1.00 75.69 188 THR A C 1
ATOM 1472 O O . THR A 1 188 ? 19.731 4.833 -6.800 1.00 75.69 188 THR A O 1
ATOM 1475 N N . ILE A 1 189 ? 19.299 6.894 -6.015 1.00 75.06 189 ILE A N 1
ATOM 1476 C CA . ILE A 1 189 ? 18.781 7.421 -7.273 1.00 75.06 189 ILE A CA 1
ATOM 1477 C C . ILE A 1 189 ? 19.944 7.928 -8.119 1.00 75.06 189 ILE A C 1
ATOM 1479 O O . ILE A 1 189 ? 20.699 8.807 -7.703 1.00 75.06 189 ILE A O 1
ATOM 1483 N N . GLN A 1 190 ? 20.079 7.392 -9.330 1.00 68.25 190 GLN A N 1
ATOM 1484 C CA . GLN A 1 190 ? 21.014 7.942 -10.305 1.00 68.25 190 GLN A CA 1
ATOM 1485 C C . GLN A 1 190 ? 20.396 9.171 -10.961 1.00 68.25 190 GLN A C 1
ATOM 1487 O O . GLN A 1 190 ? 19.478 9.064 -11.772 1.00 68.25 190 GLN A O 1
ATOM 1492 N N . ASP A 1 191 ? 20.918 10.344 -10.621 1.00 62.94 191 ASP A N 1
ATOM 1493 C CA . ASP A 1 191 ? 20.435 11.599 -11.174 1.00 62.94 191 ASP A CA 1
ATOM 1494 C C . ASP A 1 191 ? 20.803 11.700 -12.666 1.00 62.94 191 ASP A C 1
ATOM 1496 O O . ASP A 1 191 ? 21.981 11.804 -13.018 1.00 62.94 191 ASP A O 1
ATOM 1500 N N . LYS A 1 192 ? 19.814 11.641 -13.569 1.00 62.69 192 LYS A N 1
ATOM 1501 C CA . LYS A 1 192 ? 20.026 11.920 -15.003 1.00 62.69 192 LYS A CA 1
ATOM 1502 C C . LYS A 1 192 ? 19.142 13.061 -15.489 1.00 62.69 192 LYS A C 1
ATOM 1504 O O . LYS A 1 192 ? 18.038 13.264 -14.997 1.00 62.69 192 LYS A O 1
ATOM 1509 N N . ALA A 1 193 ? 19.634 13.804 -16.475 1.00 63.53 193 ALA A N 1
ATOM 1510 C CA . ALA A 1 193 ? 18.890 14.899 -17.085 1.00 63.53 193 ALA A CA 1
ATOM 1511 C C . ALA A 1 193 ? 17.568 14.416 -17.724 1.00 63.53 193 ALA A C 1
ATOM 1513 O O . ALA A 1 193 ? 17.552 13.370 -18.371 1.00 63.53 193 ALA A O 1
ATOM 1514 N N . GLY A 1 194 ? 16.502 15.216 -17.593 1.00 69.19 194 GLY A N 1
ATOM 1515 C CA . GLY A 1 194 ? 15.206 15.006 -18.256 1.00 69.19 194 GLY A CA 1
ATOM 1516 C C . GLY A 1 194 ? 14.132 14.340 -17.392 1.00 69.19 194 GLY A C 1
ATOM 1517 O O . GLY A 1 194 ? 14.270 14.240 -16.171 1.00 69.19 194 GLY A O 1
ATOM 1518 N N . ASN A 1 195 ? 13.048 13.918 -18.045 1.00 72.56 195 ASN A N 1
ATOM 1519 C CA . ASN A 1 195 ? 11.923 13.222 -17.426 1.00 72.56 195 ASN A CA 1
ATOM 1520 C C . ASN A 1 195 ? 12.394 11.857 -16.910 1.00 72.56 195 ASN A C 1
ATOM 1522 O O . ASN A 1 195 ? 13.168 11.170 -17.578 1.00 72.56 195 ASN A O 1
ATOM 1526 N N . CYS A 1 196 ? 11.964 11.453 -15.717 1.00 79.69 196 CYS A N 1
ATOM 1527 C CA . CYS A 1 196 ? 12.392 10.185 -15.124 1.00 79.69 196 CYS A CA 1
ATOM 1528 C C . CYS A 1 196 ? 11.217 9.416 -14.542 1.00 79.69 196 CYS A C 1
ATOM 1530 O O . CYS A 1 196 ? 10.314 10.010 -13.959 1.00 79.69 196 CYS A O 1
ATOM 1532 N N . TYR A 1 197 ? 11.305 8.096 -14.654 1.00 84.38 197 TYR A N 1
ATOM 1533 C CA . TYR A 1 197 ? 10.377 7.120 -14.101 1.00 84.38 197 TYR A CA 1
ATOM 1534 C C . TYR A 1 197 ? 11.170 6.067 -13.334 1.00 84.38 197 TYR A C 1
ATOM 1536 O O . TYR A 1 197 ? 12.319 5.788 -13.694 1.00 84.38 197 TYR A O 1
ATOM 1544 N N . PHE A 1 198 ? 10.567 5.489 -12.299 1.00 84.81 198 PHE A N 1
ATOM 1545 C CA . PHE A 1 198 ? 11.207 4.437 -11.522 1.00 84.81 198 PHE A CA 1
ATOM 1546 C C . PHE A 1 198 ? 10.907 3.040 -12.076 1.00 84.81 198 PHE A C 1
ATOM 1548 O O . PHE A 1 198 ? 9.807 2.735 -12.543 1.00 84.81 198 PHE A O 1
ATOM 1555 N N . LEU A 1 199 ? 11.919 2.181 -11.977 1.00 83.62 199 LEU A N 1
ATOM 1556 C CA . LEU A 1 199 ? 11.860 0.760 -12.287 1.00 83.62 199 LEU A CA 1
ATOM 1557 C C . LEU A 1 199 ? 12.372 -0.020 -11.071 1.00 83.62 199 LEU A C 1
ATOM 1559 O O . LEU A 1 199 ? 13.334 0.390 -10.436 1.00 83.62 199 LEU A O 1
ATOM 1563 N N . ALA A 1 200 ? 11.758 -1.148 -10.742 1.00 80.75 200 ALA A N 1
ATOM 1564 C CA . ALA A 1 200 ? 12.362 -2.150 -9.872 1.00 80.75 200 ALA A CA 1
ATOM 1565 C C . ALA A 1 200 ? 13.149 -3.143 -10.730 1.00 80.75 200 ALA A C 1
ATOM 1567 O O . ALA A 1 200 ? 12.642 -3.572 -11.768 1.00 80.75 200 ALA A O 1
ATOM 1568 N N . THR A 1 201 ? 14.365 -3.513 -10.316 1.00 75.06 201 THR A N 1
ATOM 1569 C CA . THR A 1 201 ? 15.214 -4.470 -11.043 1.00 75.06 201 THR A CA 1
ATOM 1570 C C . THR A 1 201 ? 15.659 -5.614 -10.125 1.00 75.06 201 THR A C 1
ATOM 1572 O O . THR A 1 201 ? 15.487 -5.572 -8.904 1.00 75.06 201 THR A O 1
ATOM 1575 N N . ARG A 1 202 ? 16.193 -6.688 -10.719 1.00 66.62 202 ARG A N 1
ATOM 1576 C CA . ARG A 1 202 ? 16.625 -7.894 -9.990 1.00 66.62 202 ARG A CA 1
ATOM 1577 C C . ARG A 1 202 ? 17.800 -7.644 -9.034 1.00 66.62 202 ARG A C 1
ATOM 1579 O O . ARG A 1 202 ? 17.904 -8.326 -8.023 1.00 66.62 202 ARG A O 1
ATOM 1586 N N . ASP A 1 203 ? 18.640 -6.649 -9.320 1.00 60.88 203 ASP A N 1
ATOM 1587 C CA . ASP A 1 203 ? 19.794 -6.260 -8.492 1.00 60.88 203 ASP A CA 1
ATOM 1588 C C . ASP A 1 203 ? 19.428 -5.172 -7.451 1.00 60.88 203 ASP A C 1
ATOM 1590 O O . ASP A 1 203 ? 20.289 -4.416 -6.992 1.00 60.88 203 ASP A O 1
ATOM 1594 N N . GLY A 1 204 ? 18.137 -5.074 -7.105 1.00 54.31 204 GLY A N 1
ATOM 1595 C CA . GLY A 1 204 ? 17.532 -4.059 -6.236 1.00 54.31 204 GLY A CA 1
ATOM 1596 C C . GLY A 1 204 ? 16.626 -3.094 -7.008 1.00 54.31 204 GLY A C 1
ATOM 1597 O O . GLY A 1 204 ? 16.680 -3.007 -8.232 1.00 54.31 204 GLY A O 1
ATOM 1598 N N . VAL A 1 205 ? 15.785 -2.317 -6.315 1.00 48.81 205 VAL A N 1
ATOM 1599 C CA . VAL A 1 205 ? 15.081 -1.201 -6.972 1.00 48.81 205 VAL A CA 1
ATOM 1600 C C . VAL A 1 205 ? 16.103 -0.119 -7.274 1.00 48.81 205 VAL A C 1
ATOM 1602 O O . VAL A 1 205 ? 16.381 0.765 -6.472 1.00 48.81 205 VAL A O 1
ATOM 1605 N N . GLN A 1 206 ? 16.719 -0.217 -8.437 1.00 48.91 206 GLN A N 1
ATOM 1606 C CA . GLN A 1 206 ? 17.449 0.893 -8.992 1.00 48.91 206 GLN A CA 1
ATOM 1607 C C . GLN A 1 206 ? 16.414 1.762 -9.682 1.00 48.91 206 GLN A C 1
ATOM 1609 O O . GLN A 1 206 ? 15.823 1.317 -10.658 1.00 48.91 206 GLN A O 1
ATOM 1614 N N . GLY A 1 207 ? 16.216 2.999 -9.222 1.00 40.12 207 GLY A N 1
ATOM 1615 C CA . GLY A 1 207 ? 15.522 4.005 -10.020 1.00 40.12 207 GLY A CA 1
ATOM 1616 C C . GLY A 1 207 ? 16.263 4.224 -11.335 1.00 40.12 207 GLY A C 1
ATOM 1617 O O . GLY A 1 207 ? 17.101 5.116 -11.444 1.00 40.12 207 GLY A O 1
ATOM 1618 N N . VAL A 1 208 ? 16.017 3.356 -12.316 1.00 44.47 208 VAL A N 1
ATOM 1619 C CA . VAL A 1 208 ? 16.648 3.404 -13.624 1.00 44.47 208 VAL A CA 1
ATOM 1620 C C . VAL A 1 208 ? 15.638 3.954 -14.595 1.00 44.47 208 VAL A C 1
ATOM 1622 O O . VAL A 1 208 ? 14.554 3.434 -14.818 1.00 44.47 208 VAL A O 1
ATOM 1625 N N . ILE A 1 209 ? 16.074 5.061 -15.155 1.00 48.56 209 ILE A N 1
ATOM 1626 C CA . ILE A 1 209 ? 15.347 5.958 -16.020 1.00 48.56 209 ILE A CA 1
ATOM 1627 C C . ILE A 1 209 ? 15.157 5.287 -17.370 1.00 48.56 209 ILE A C 1
ATOM 1629 O O . ILE A 1 209 ? 16.138 4.926 -18.024 1.00 48.56 209 ILE A O 1
ATOM 1633 N N . TYR A 1 210 ? 13.905 5.172 -17.795 1.00 45.03 210 TYR A N 1
ATOM 1634 C CA . TYR A 1 210 ? 13.570 4.857 -19.173 1.00 45.03 210 TYR A CA 1
ATOM 1635 C C . TYR A 1 210 ? 12.909 6.073 -19.815 1.00 45.03 210 TYR A C 1
ATOM 1637 O O . TYR A 1 210 ? 11.839 6.506 -19.392 1.00 45.03 210 TYR A O 1
ATOM 1645 N N . ASN A 1 211 ? 13.536 6.586 -20.869 1.00 36.56 211 ASN A N 1
ATOM 1646 C CA . ASN A 1 211 ? 12.843 7.404 -21.850 1.00 36.56 211 ASN A CA 1
ATOM 1647 C C . ASN A 1 211 ? 12.207 6.424 -22.830 1.00 36.56 211 ASN A C 1
ATOM 1649 O O . ASN A 1 211 ? 12.912 5.850 -23.656 1.00 36.56 211 ASN A O 1
ATOM 1653 N N . HIS A 1 212 ? 10.907 6.182 -22.703 1.00 39.81 212 HIS A N 1
ATOM 1654 C CA . HIS A 1 212 ? 10.152 5.624 -23.814 1.00 39.81 212 HIS A CA 1
ATOM 1655 C C . HIS A 1 212 ? 9.313 6.758 -24.396 1.00 39.81 212 HIS A C 1
ATOM 1657 O O . HIS A 1 212 ? 8.267 7.102 -23.849 1.00 39.81 212 HIS A O 1
ATOM 1663 N N . GLU A 1 213 ? 9.838 7.373 -25.459 1.00 36.91 213 GLU A N 1
ATOM 1664 C CA . GLU A 1 213 ? 8.963 7.875 -26.524 1.00 36.91 213 GLU A CA 1
ATOM 1665 C C . GLU A 1 213 ? 8.178 6.697 -27.125 1.00 36.91 213 GLU A C 1
ATOM 1667 O O . GLU A 1 213 ? 8.737 5.567 -27.181 1.00 36.91 213 GLU A O 1
#

Radius of gyration: 21.25 Å; chains: 1; bounding box: 52×38×58 Å

Organism: NCBI:txid1611254

InterPro domains:
  IPR016187 C-type lectin fold [SSF56436] (87-204)

Sequence (213 aa):
MIAEISSGCVNFNVSNAPIVEKSDEDSGFKIGFKRTLDTCPPKTENAPLFGQTTITESFTSEGKTYNYDITELEMENSIKWKIVLICPEDSYPFTRGEIDVCVSIRFFPDSKICQNQTMGEKLCIESGDLGLTGPYSDEERDFFGEKLSTYESDFQNVNFWIDGKRDDASSPYTFSDSSISSTNGYGTIQDKAGNCYFLATRDGVQGVIYNHE

Secondary structure (DSSP, 8-state):
-EEEETTEEEEPPP---SEEE---GGG----PPP---SSPPPTTS-TTTTT-SEEEEEEEETTEEEEEEEEEEEETTEEEEEEEEE--TTEEEEEETTEEEEEE--PPPGGG-S--HHHHHHHHHHTT--S----SSHHHHHHHHHHHHHS--SSS---EEEEEEESSTTSPPB-S-TT--SSGGG-S----SS-EEEEEBTTB---------

pLDDT: mean 81.26, std 11.11, range [36.56, 94.56]

Foldseek 3Di:
DWDQDPVGIDDDDDDQAQKDWDDDPVVPDDDDDDDDDPDDADPPADPDQRPDQKDWDWDDDPNAIWIWMWGWDDDPPTIMIGIGTDEDPQWDWDDQPRDIDTHHDDDDDPVDPPDDLVVLQVRCVVVRHPGFADFSALVSFVVLLVVQVPDDDPDPWDKHFHFWKAAWLVGDIDGPPPSHDDCHNQPDADRDTGIFTWMRTNVTRHSDGDDDD